Protein AF-A0A6L6E5M5-F1 (afdb_monomer_lite)

pLDDT: mean 85.0, std 8.63, range [51.59, 96.56]

Sequence (186 aa):
MIRRILALLGVLSLLAAGVWASTLSLPKLYVGGLVDSNQIEVKPRDLGLVCPGPVVRAGGASGTELGVLDRVGLAKVQARFGASVDSISGRQIGAESEKLTGLGVGFDTSKPYVFVAADESGELAQGSAMATASQLQLVNNARIKGLVGAACQKPSSEFWLVGGDTTTGRESLLLLTNPSKVDSTV

Radius of gyration: 36.44 Å; chains: 1; bounding box: 77×70×102 Å

Foldseek 3Di:
DVVVVVVVVVVVVVVVVVVVVVPPDDPPPCPDDDDPDPDDDDFDDWFKWKAQWADWQACPPPNPDHPDIAGDDWKKKKKFFAPQFPWKWKDFVVDDIDTDDDRMDIDIDRGMMMMTGDDPVSPDDHDVNGMWMKIWDQDDDPPDGDIDIDTTDTDDPDDDDDDDDDDPPDDDDDRDDDPDPDDDDD

Secondary structure (DSSP, 8-state):
-HHHHHHHHHHHHHHHHHHHHHT---------PPPP------PPPPEEEEE--SPEEEETTTT-EEEEEEE-S-EEEEEEE-TT-SEEEEEETTS--EEE-SSEEEEEESS-EEEEEE-SSS-S--STTTEEEEEEEEEESSS-EEEEEEEPBPP-S----------TT----------SSS----

Structure (mmCIF, N/CA/C/O backbone):
data_AF-A0A6L6E5M5-F1
#
_entry.id   AF-A0A6L6E5M5-F1
#
loop_
_atom_site.group_PDB
_atom_site.id
_atom_site.type_symbol
_atom_site.label_atom_id
_atom_site.label_alt_id
_atom_site.label_comp_id
_atom_site.label_asym_id
_atom_site.label_entity_id
_atom_site.label_seq_id
_atom_site.pdbx_PDB_ins_code
_atom_site.Cartn_x
_atom_site.Cartn_y
_atom_site.Cartn_z
_atom_site.occupancy
_atom_site.B_iso_or_equiv
_atom_site.auth_seq_id
_atom_site.auth_comp_id
_atom_site.auth_asym_id
_atom_site.auth_atom_id
_atom_site.pdbx_PDB_model_num
ATOM 1 N N . MET A 1 1 ? 52.607 -56.052 -74.455 1.00 61.88 1 MET A N 1
ATOM 2 C CA . MET A 1 1 ? 52.523 -54.603 -74.154 1.00 61.88 1 MET A CA 1
ATOM 3 C C . MET A 1 1 ? 51.074 -54.105 -74.038 1.00 61.88 1 MET A C 1
ATOM 5 O O . MET A 1 1 ? 50.744 -53.517 -73.021 1.00 61.88 1 MET A O 1
ATOM 9 N N . ILE A 1 2 ? 50.179 -54.408 -74.992 1.00 72.19 2 ILE A N 1
ATOM 10 C CA . ILE A 1 2 ? 48.786 -53.896 -75.050 1.00 72.19 2 ILE A CA 1
ATOM 11 C C . ILE A 1 2 ? 47.878 -54.241 -73.846 1.00 72.19 2 ILE A C 1
ATOM 13 O O . ILE A 1 2 ? 47.134 -53.385 -73.377 1.00 72.19 2 ILE A O 1
ATOM 17 N N . ARG A 1 3 ? 47.972 -55.451 -73.270 1.00 71.12 3 ARG A N 1
ATOM 18 C CA . ARG A 1 3 ? 47.112 -55.866 -72.137 1.00 71.12 3 ARG A CA 1
ATOM 19 C C . ARG A 1 3 ? 47.357 -55.076 -70.842 1.00 71.12 3 ARG A C 1
ATOM 21 O O . ARG A 1 3 ? 46.433 -54.882 -70.065 1.00 71.12 3 ARG A O 1
ATOM 28 N N . ARG A 1 4 ? 48.589 -54.599 -70.621 1.00 73.69 4 ARG A N 1
ATOM 29 C CA . ARG A 1 4 ? 48.941 -53.795 -69.434 1.00 73.69 4 ARG A CA 1
ATOM 30 C C . ARG A 1 4 ? 48.433 -52.353 -69.548 1.00 73.69 4 ARG A C 1
ATOM 32 O O . ARG A 1 4 ? 48.056 -51.769 -68.542 1.00 73.69 4 ARG A O 1
ATOM 39 N N . ILE A 1 5 ? 48.363 -51.821 -70.770 1.00 78.06 5 ILE A N 1
ATOM 40 C CA . ILE A 1 5 ? 47.841 -50.475 -71.054 1.00 78.06 5 ILE A CA 1
ATOM 41 C C . ILE A 1 5 ? 46.317 -50.435 -70.852 1.00 78.06 5 ILE A C 1
ATOM 43 O O . ILE A 1 5 ? 45.807 -49.517 -70.218 1.00 78.06 5 ILE A O 1
ATOM 47 N N . LEU A 1 6 ? 45.596 -51.469 -71.303 1.00 79.69 6 LEU A N 1
ATOM 48 C CA . LEU A 1 6 ? 44.148 -51.602 -71.081 1.00 79.69 6 LEU A CA 1
ATOM 49 C C . LEU A 1 6 ? 43.775 -51.716 -69.594 1.00 79.69 6 LEU A C 1
ATOM 51 O O . LEU A 1 6 ? 42.812 -51.090 -69.159 1.00 79.69 6 LEU A O 1
ATOM 55 N N . ALA A 1 7 ? 44.554 -52.458 -68.800 1.00 80.19 7 ALA A N 1
ATOM 56 C CA . ALA A 1 7 ? 44.326 -52.562 -67.357 1.00 80.19 7 ALA A CA 1
ATOM 57 C C . ALA A 1 7 ? 44.538 -51.218 -66.635 1.00 80.19 7 ALA A C 1
ATOM 59 O O . ALA A 1 7 ? 43.742 -50.851 -65.773 1.00 80.19 7 ALA A O 1
ATOM 60 N N . LEU A 1 8 ? 45.567 -50.455 -67.025 1.00 83.88 8 LEU A N 1
ATOM 61 C CA . LEU A 1 8 ? 45.830 -49.121 -66.477 1.00 83.88 8 LEU A CA 1
ATOM 62 C C . LEU A 1 8 ? 44.711 -48.125 -66.806 1.00 83.88 8 LEU A C 1
ATOM 64 O O . LEU A 1 8 ? 44.278 -47.396 -65.919 1.00 83.88 8 LEU A O 1
ATOM 68 N N . LEU A 1 9 ? 44.200 -48.133 -68.042 1.00 84.81 9 LEU A N 1
ATOM 69 C CA . LEU A 1 9 ? 43.066 -47.289 -68.442 1.00 84.81 9 LEU A CA 1
ATOM 70 C C . LEU A 1 9 ? 41.784 -47.633 -67.669 1.00 84.81 9 LEU A C 1
ATOM 72 O O . LEU A 1 9 ? 41.067 -46.728 -67.245 1.00 84.81 9 LEU A O 1
ATOM 76 N N . GLY A 1 10 ? 41.523 -48.922 -67.427 1.00 85.12 10 GLY A N 1
ATOM 77 C CA . GLY A 1 10 ? 40.380 -49.363 -66.625 1.00 85.12 10 GLY A CA 1
ATOM 78 C C . GLY A 1 10 ? 40.437 -48.844 -65.186 1.00 85.12 10 GLY A C 1
ATOM 79 O O . GLY A 1 10 ? 39.470 -48.258 -64.700 1.00 85.12 10 GLY A O 1
ATOM 80 N N . VAL A 1 11 ? 41.592 -48.973 -64.526 1.00 85.44 11 VAL A N 1
ATOM 81 C CA . VAL A 1 11 ? 41.786 -48.471 -63.154 1.00 85.44 11 VAL A CA 1
ATOM 82 C C . VAL A 1 11 ? 41.676 -46.946 -63.098 1.00 85.44 11 VAL A C 1
ATOM 84 O O . VAL A 1 11 ? 41.017 -46.417 -62.205 1.00 85.44 11 VAL A O 1
ATOM 87 N N . LEU A 1 12 ? 42.240 -46.234 -64.079 1.00 84.69 12 LEU A N 1
ATOM 88 C CA . LEU A 1 12 ? 42.114 -44.776 -64.167 1.00 84.69 12 LEU A CA 1
ATOM 89 C C . LEU A 1 12 ? 40.655 -44.325 -64.307 1.00 84.69 12 LEU A C 1
ATOM 91 O O . LEU A 1 12 ? 40.259 -43.351 -63.671 1.00 84.69 12 LEU A O 1
ATOM 95 N N . SER A 1 13 ? 39.843 -45.044 -65.087 1.00 81.94 13 SER A N 1
ATOM 96 C CA . SER A 1 13 ? 38.425 -44.710 -65.261 1.00 81.94 13 SER A CA 1
ATOM 97 C C . SER A 1 13 ? 37.599 -44.908 -63.983 1.00 81.94 13 SER A C 1
ATOM 99 O O . SER A 1 13 ? 36.760 -44.069 -63.661 1.00 81.94 13 SER A O 1
ATOM 101 N N . LEU A 1 14 ? 37.881 -45.960 -63.204 1.00 84.75 14 LEU A N 1
ATOM 102 C CA . LEU A 1 14 ? 37.209 -46.226 -61.927 1.00 84.75 14 LEU A CA 1
ATOM 103 C C . LEU A 1 14 ? 37.577 -45.192 -60.861 1.00 84.75 14 LEU A C 1
ATOM 105 O O . LEU A 1 14 ? 36.705 -44.719 -60.133 1.00 84.75 14 LEU A O 1
ATOM 109 N N . LEU A 1 15 ? 38.852 -44.801 -60.798 1.00 83.31 15 LEU A N 1
ATOM 110 C CA . LEU A 1 15 ? 39.303 -43.745 -59.894 1.00 83.31 15 LEU A CA 1
ATOM 111 C C . LEU A 1 15 ? 38.685 -42.394 -60.269 1.00 83.31 15 LEU A C 1
ATOM 113 O O . LEU A 1 15 ? 38.200 -41.682 -59.393 1.00 83.31 15 LEU A O 1
ATOM 117 N N . ALA A 1 16 ? 38.621 -42.070 -61.564 1.00 83.06 16 ALA A N 1
ATOM 118 C CA . ALA A 1 16 ? 37.966 -40.854 -62.036 1.00 83.06 16 ALA A CA 1
ATOM 119 C C . ALA A 1 16 ? 36.466 -40.836 -61.689 1.00 83.06 16 ALA A C 1
ATOM 121 O O . ALA A 1 16 ? 35.965 -39.820 -61.209 1.00 83.06 16 ALA A O 1
ATOM 122 N N . ALA A 1 17 ? 35.758 -41.957 -61.862 1.00 82.50 17 ALA A N 1
ATOM 123 C CA . ALA A 1 17 ? 34.340 -42.065 -61.521 1.00 82.50 17 ALA A CA 1
ATOM 124 C C . ALA A 1 17 ? 34.080 -41.925 -60.009 1.00 82.50 17 ALA A C 1
ATOM 126 O O . ALA A 1 17 ? 33.130 -41.251 -59.612 1.00 82.50 17 ALA A O 1
ATOM 127 N N . GLY A 1 18 ? 34.939 -42.501 -59.160 1.00 80.38 18 GLY A N 1
ATOM 128 C CA . GLY A 1 18 ? 34.837 -42.361 -57.703 1.00 80.38 18 GLY A CA 1
ATOM 129 C C . GLY A 1 18 ? 35.026 -40.917 -57.230 1.00 80.38 18 GLY A C 1
ATOM 130 O O . GLY A 1 18 ? 34.271 -40.434 -56.386 1.00 80.38 18 GLY A O 1
ATOM 131 N N . VAL A 1 19 ? 35.978 -40.194 -57.830 1.00 81.62 19 VAL A N 1
ATOM 132 C CA . VAL A 1 19 ? 36.187 -38.766 -57.544 1.00 81.62 19 VAL A CA 1
ATOM 133 C C . VAL A 1 19 ? 34.977 -37.942 -57.993 1.00 81.62 19 VAL A C 1
ATOM 135 O O . VAL A 1 19 ? 34.495 -37.111 -57.227 1.00 81.62 19 VAL A O 1
ATOM 138 N N . TRP A 1 20 ? 34.414 -38.217 -59.171 1.00 78.81 20 TRP A N 1
ATOM 139 C CA . TRP A 1 20 ? 33.199 -37.545 -59.652 1.00 78.81 20 TRP A CA 1
ATOM 140 C C . TRP A 1 20 ? 31.961 -37.811 -58.786 1.00 78.81 20 TRP A C 1
ATOM 142 O O . TRP A 1 20 ? 31.154 -36.913 -58.575 1.00 78.81 20 TRP A O 1
ATOM 152 N N . ALA A 1 21 ? 31.803 -39.018 -58.244 1.00 76.88 21 ALA A N 1
ATOM 153 C CA . ALA A 1 21 ? 30.700 -39.310 -57.330 1.00 76.88 21 ALA A CA 1
ATOM 154 C C . ALA A 1 21 ? 30.832 -38.540 -56.004 1.00 76.88 21 ALA A C 1
ATOM 156 O O . ALA A 1 21 ? 29.829 -38.119 -55.435 1.00 76.88 21 ALA A O 1
ATOM 157 N N . SER A 1 22 ? 32.063 -38.300 -55.537 1.00 70.69 22 SER A N 1
ATOM 158 C CA . SER A 1 22 ? 32.318 -37.543 -54.303 1.00 70.69 22 SER A CA 1
ATOM 159 C C . SER A 1 22 ? 32.068 -36.034 -54.423 1.00 70.69 22 SER A C 1
ATOM 161 O O . SER A 1 22 ? 31.885 -35.368 -53.406 1.00 70.69 22 SER A O 1
ATOM 163 N N . THR A 1 23 ? 32.017 -35.487 -55.644 1.00 73.56 23 THR A N 1
ATOM 164 C CA . THR A 1 23 ? 31.655 -34.079 -55.880 1.00 73.56 23 THR A CA 1
ATOM 165 C C . THR A 1 23 ? 30.149 -33.873 -56.041 1.00 73.56 23 THR A C 1
ATOM 167 O O . THR A 1 23 ? 29.679 -32.731 -56.028 1.00 73.56 23 THR A O 1
ATOM 170 N N . LEU A 1 24 ? 29.371 -34.957 -56.152 1.00 75.38 24 LEU A N 1
ATOM 171 C CA . LEU A 1 24 ? 27.922 -34.892 -56.274 1.00 75.38 24 LEU A CA 1
ATOM 172 C C . LEU A 1 24 ? 27.301 -34.541 -54.916 1.00 75.38 24 LEU A C 1
ATOM 174 O O . LEU A 1 24 ? 27.022 -35.389 -54.071 1.00 75.38 24 LEU A O 1
ATOM 178 N N . SER A 1 25 ? 27.100 -33.245 -54.703 1.00 70.81 25 SER A N 1
ATOM 179 C CA . SER A 1 25 ? 26.429 -32.720 -53.519 1.00 70.81 25 SER A CA 1
ATOM 180 C C . SER A 1 25 ? 24.940 -33.060 -53.588 1.00 70.81 25 SER A C 1
ATOM 182 O O . SER A 1 25 ? 24.204 -32.487 -54.391 1.00 70.81 25 SER A O 1
ATOM 184 N N . LEU A 1 26 ? 24.490 -34.004 -52.759 1.00 74.19 26 LEU A N 1
ATOM 185 C CA . LEU A 1 26 ? 23.067 -34.311 -52.597 1.00 74.19 26 LEU A CA 1
ATOM 186 C C . LEU A 1 26 ? 22.307 -33.044 -52.153 1.00 74.19 26 LEU A C 1
ATOM 188 O O . LEU A 1 26 ? 22.828 -32.283 -51.328 1.00 74.19 26 LEU A O 1
ATOM 192 N N . PRO A 1 27 ? 21.086 -32.793 -52.664 1.00 74.38 27 PRO A N 1
ATOM 193 C CA . PRO A 1 27 ? 20.286 -31.663 -52.217 1.00 74.38 27 PRO A CA 1
ATOM 194 C C . PRO A 1 27 ? 20.023 -31.804 -50.717 1.00 74.38 27 PRO A C 1
ATOM 196 O O . PRO A 1 27 ? 19.553 -32.841 -50.248 1.00 74.38 27 PRO A O 1
ATOM 199 N N . LYS A 1 28 ? 20.360 -30.762 -49.952 1.00 72.44 28 LYS A N 1
ATOM 200 C CA . LYS A 1 28 ? 20.122 -30.730 -48.508 1.00 72.44 28 LYS A CA 1
ATOM 201 C C . LYS A 1 28 ? 18.613 -30.834 -48.273 1.00 72.44 28 LYS A C 1
ATOM 203 O O . LYS A 1 28 ? 17.875 -29.906 -48.591 1.00 72.44 28 LYS A O 1
ATOM 208 N N . LEU A 1 29 ? 18.166 -31.972 -47.743 1.00 68.06 29 LEU A N 1
ATOM 209 C CA . LEU A 1 29 ? 16.787 -32.187 -47.314 1.00 68.06 29 LEU A CA 1
ATOM 210 C C . LEU A 1 29 ? 16.486 -31.220 -46.165 1.00 68.06 29 LEU A C 1
ATOM 212 O O . LEU A 1 29 ? 16.933 -31.420 -45.037 1.00 68.06 29 LEU A O 1
ATOM 216 N N . TYR A 1 30 ? 15.770 -30.141 -46.473 1.00 68.25 30 TYR A N 1
ATOM 217 C CA . TYR A 1 30 ? 15.318 -29.175 -45.481 1.00 68.25 30 TYR A CA 1
ATOM 218 C C . TYR A 1 30 ? 14.087 -29.742 -44.770 1.00 68.25 30 TYR A C 1
ATOM 220 O O . TYR A 1 30 ? 12.956 -29.601 -45.230 1.00 68.25 30 TYR A O 1
ATOM 228 N N . VAL A 1 31 ? 14.322 -30.443 -43.663 1.00 72.56 31 VAL A N 1
ATOM 229 C CA . VAL A 1 31 ? 13.274 -30.813 -42.709 1.00 72.56 31 VAL A CA 1
ATOM 230 C C . VAL A 1 31 ? 13.083 -29.592 -41.811 1.00 72.56 31 VAL A C 1
ATOM 232 O O . VAL A 1 31 ? 14.045 -29.154 -41.185 1.00 72.56 31 VAL A O 1
ATOM 235 N N . GLY A 1 32 ? 11.893 -28.984 -41.845 1.00 70.31 32 GLY A N 1
ATOM 236 C CA . GLY A 1 32 ? 11.604 -27.685 -41.225 1.00 70.31 32 GLY A CA 1
ATOM 237 C C . GLY A 1 32 ? 12.160 -27.531 -39.805 1.00 70.31 32 GLY A C 1
ATOM 238 O O . GLY A 1 32 ? 12.075 -28.449 -38.991 1.00 70.31 32 GLY A O 1
ATOM 239 N N . GLY A 1 33 ? 12.747 -26.365 -39.527 1.00 75.50 33 GLY A N 1
ATOM 240 C CA . GLY A 1 33 ? 13.247 -26.019 -38.197 1.00 75.50 33 GLY A CA 1
ATOM 241 C C . GLY A 1 33 ? 12.111 -25.752 -37.210 1.00 75.50 33 GLY A C 1
ATOM 242 O O . GLY A 1 33 ? 10.991 -25.430 -37.613 1.00 75.50 33 GLY A O 1
ATOM 243 N N . LEU A 1 34 ? 12.401 -25.866 -35.910 1.00 72.50 34 LEU A N 1
ATOM 244 C CA . LEU A 1 34 ? 11.484 -25.369 -34.888 1.00 72.50 34 LEU A CA 1
ATOM 245 C C . LEU A 1 34 ? 11.278 -23.867 -35.117 1.00 72.50 34 LEU A C 1
ATOM 247 O O . LEU A 1 34 ? 12.245 -23.123 -35.276 1.00 72.50 34 LEU A O 1
ATOM 251 N N . VAL A 1 35 ? 10.013 -23.448 -35.175 1.00 72.56 35 VAL A N 1
ATOM 252 C CA . VAL A 1 35 ? 9.637 -22.036 -35.263 1.00 72.56 35 VAL A CA 1
ATOM 253 C C . VAL A 1 35 ? 10.196 -21.335 -34.033 1.00 72.56 35 VAL A C 1
ATOM 255 O O . VAL A 1 35 ? 9.922 -21.759 -32.909 1.00 72.56 35 VAL A O 1
ATOM 258 N N . ASP A 1 36 ? 10.998 -20.297 -34.257 1.00 74.31 36 ASP A N 1
ATOM 259 C CA . ASP A 1 36 ? 11.570 -19.523 -33.166 1.00 74.31 36 ASP A CA 1
ATOM 260 C C . ASP A 1 36 ? 10.435 -18.861 -32.377 1.00 74.31 36 ASP A C 1
ATOM 262 O O . ASP A 1 36 ? 9.500 -18.285 -32.949 1.00 74.31 36 ASP A O 1
ATOM 266 N N . SER A 1 37 ? 10.465 -19.019 -31.058 1.00 76.31 37 SER A N 1
ATOM 267 C CA . SER A 1 37 ? 9.408 -18.512 -30.190 1.00 76.31 37 SER A CA 1
ATOM 268 C C . SER A 1 37 ? 9.530 -16.997 -30.126 1.00 76.31 37 SER A C 1
ATOM 270 O O . SER A 1 37 ? 10.381 -16.478 -29.410 1.00 76.31 37 SER A O 1
ATOM 272 N N . ASN A 1 38 ? 8.648 -16.281 -30.818 1.00 76.44 38 ASN A N 1
ATOM 273 C CA . ASN A 1 38 ? 8.585 -14.830 -30.713 1.00 76.44 38 ASN A CA 1
ATOM 274 C C . ASN A 1 38 ? 8.051 -14.438 -29.326 1.00 76.44 38 ASN A C 1
ATOM 276 O O . ASN A 1 38 ? 6.841 -14.454 -29.090 1.00 76.44 38 ASN A O 1
ATOM 280 N N . GLN A 1 39 ? 8.952 -14.142 -28.391 1.00 78.81 39 GLN A N 1
ATOM 281 C CA . GLN A 1 39 ? 8.580 -13.624 -27.081 1.00 78.81 39 GLN A CA 1
ATOM 282 C C . GLN A 1 39 ? 8.492 -12.105 -27.162 1.00 78.81 39 GLN A C 1
ATOM 284 O O . GLN A 1 39 ? 9.480 -11.418 -27.403 1.00 78.81 39 GLN A O 1
ATOM 289 N N . ILE A 1 40 ? 7.278 -11.588 -26.990 1.00 80.44 40 ILE A N 1
ATOM 290 C CA . ILE A 1 40 ? 7.046 -10.157 -26.833 1.00 80.44 40 ILE A CA 1
ATOM 291 C C . ILE A 1 40 ? 7.170 -9.867 -25.345 1.00 80.44 40 ILE A C 1
ATOM 293 O O . ILE A 1 40 ? 6.270 -10.184 -24.566 1.00 80.44 40 ILE A O 1
ATOM 297 N N . GLU A 1 41 ? 8.302 -9.297 -24.955 1.00 78.25 41 GLU A N 1
ATOM 298 C CA . GLU A 1 41 ? 8.494 -8.824 -23.594 1.00 78.25 41 GLU A CA 1
ATOM 299 C C . GLU A 1 41 ? 7.750 -7.500 -23.416 1.00 78.25 41 GLU A C 1
ATOM 301 O O . GLU A 1 41 ? 7.920 -6.547 -24.180 1.00 78.25 41 GLU A O 1
ATOM 306 N N . VAL A 1 42 ? 6.854 -7.471 -22.433 1.00 82.31 42 VAL A N 1
ATOM 307 C CA . VAL A 1 42 ? 6.077 -6.284 -22.089 1.00 82.31 42 VAL A CA 1
ATOM 308 C C . VAL A 1 42 ? 6.599 -5.762 -20.768 1.00 82.31 42 VAL A C 1
ATOM 310 O O . VAL A 1 42 ? 6.766 -6.519 -19.811 1.00 82.31 42 VAL A O 1
ATOM 313 N N . LYS A 1 43 ? 6.803 -4.449 -20.716 1.00 83.06 43 LYS A N 1
ATOM 314 C CA . LYS A 1 43 ? 7.229 -3.745 -19.515 1.00 83.06 43 LYS A CA 1
ATOM 315 C C . LYS A 1 43 ? 6.364 -4.128 -18.294 1.00 83.06 43 LYS A C 1
ATOM 317 O O . LYS A 1 43 ? 5.130 -4.071 -18.383 1.00 83.06 43 LYS A O 1
ATOM 322 N N . PRO A 1 44 ? 6.982 -4.443 -17.139 1.00 82.31 44 PRO A N 1
ATOM 323 C CA . PRO A 1 44 ? 6.262 -4.642 -15.890 1.00 82.31 44 PRO A CA 1
ATOM 324 C C . PRO A 1 44 ? 5.449 -3.407 -15.491 1.00 82.31 44 PRO A C 1
ATOM 326 O O . PRO A 1 44 ? 5.864 -2.265 -15.677 1.00 82.31 44 PRO A O 1
ATOM 329 N N . ARG A 1 45 ? 4.283 -3.635 -14.886 1.00 85.62 45 ARG A N 1
ATOM 330 C CA . ARG A 1 45 ? 3.487 -2.555 -14.293 1.00 85.62 45 ARG A CA 1
ATOM 331 C C . ARG A 1 45 ? 4.244 -1.906 -13.129 1.00 85.62 45 ARG A C 1
ATOM 333 O O . ARG A 1 45 ? 4.838 -2.624 -12.329 1.00 85.62 45 ARG A O 1
ATOM 340 N N . ASP A 1 46 ? 4.096 -0.590 -12.987 1.00 90.62 46 ASP A N 1
ATOM 341 C CA . ASP A 1 46 ? 4.594 0.175 -11.838 1.00 90.62 46 ASP A CA 1
ATOM 342 C C . ASP A 1 46 ? 4.208 -0.462 -10.493 1.00 90.62 46 ASP A C 1
ATOM 344 O O . ASP A 1 46 ? 3.094 -0.977 -10.304 1.00 90.62 46 ASP A O 1
ATOM 348 N N . LEU A 1 47 ? 5.129 -0.39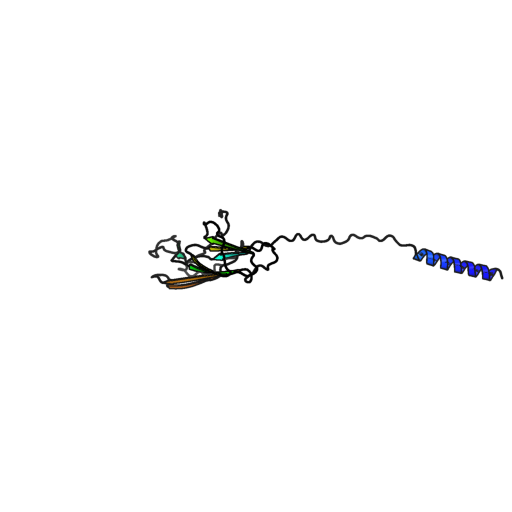5 -9.529 1.00 92.19 47 LEU A N 1
ATOM 349 C CA . LEU A 1 47 ? 4.963 -1.031 -8.231 1.00 92.19 47 LEU A CA 1
ATOM 350 C C . LEU A 1 47 ? 3.987 -0.233 -7.366 1.00 92.19 47 LEU A C 1
ATOM 352 O O . LEU A 1 47 ? 4.327 0.812 -6.813 1.00 92.19 47 LEU A O 1
ATOM 356 N N . GLY A 1 48 ? 2.775 -0.760 -7.209 1.00 92.44 48 GLY A N 1
ATOM 357 C CA . GLY A 1 48 ? 1.785 -0.241 -6.270 1.00 92.44 48 GLY A CA 1
ATOM 358 C C . GLY A 1 48 ? 1.900 -0.881 -4.885 1.00 92.44 48 GLY A C 1
ATOM 359 O O . GLY A 1 48 ? 1.963 -2.106 -4.788 1.00 92.44 48 GLY A O 1
ATOM 360 N N . LEU A 1 49 ? 1.842 -0.081 -3.818 1.00 94.62 49 LEU A N 1
ATOM 361 C CA . LEU A 1 49 ? 1.702 -0.541 -2.429 1.00 94.62 49 LEU A CA 1
ATOM 362 C C . LEU A 1 49 ? 0.487 0.113 -1.770 1.00 94.62 49 LEU A C 1
ATOM 364 O O . LEU A 1 49 ? 0.292 1.319 -1.890 1.00 94.62 49 LEU A O 1
ATOM 368 N N . VAL A 1 50 ? -0.313 -0.666 -1.040 1.00 94.38 50 VAL A N 1
ATOM 369 C CA . VAL A 1 50 ? -1.548 -0.205 -0.389 1.00 94.38 50 VAL A CA 1
ATOM 370 C C . VAL A 1 50 ? -1.457 -0.394 1.115 1.00 94.38 50 VAL A C 1
ATOM 372 O O . VAL A 1 50 ? -1.300 -1.509 1.613 1.00 94.38 50 VAL A O 1
ATOM 375 N N . CYS A 1 51 ? -1.586 0.708 1.843 1.00 95.00 51 CYS A N 1
ATOM 376 C CA . CYS A 1 51 ? -1.679 0.731 3.293 1.00 95.00 51 CYS A CA 1
ATOM 377 C C . CYS A 1 51 ? -3.162 0.718 3.710 1.00 95.00 51 CYS A C 1
ATOM 379 O O . CYS A 1 51 ? -3.915 1.568 3.226 1.00 95.00 51 CYS A O 1
ATOM 381 N N . PRO A 1 52 ? -3.596 -0.189 4.610 1.00 92.25 52 PRO A N 1
ATOM 382 C CA . PRO A 1 52 ? -5.015 -0.366 4.939 1.00 92.25 52 PRO A CA 1
ATOM 383 C C . PRO A 1 52 ? -5.679 0.837 5.633 1.00 92.25 52 PRO A C 1
ATOM 385 O O . PRO A 1 52 ? -6.905 0.941 5.651 1.00 92.25 52 PRO A O 1
ATOM 388 N N . GLY A 1 53 ? -4.892 1.764 6.184 1.00 93.25 53 GLY A N 1
ATOM 389 C CA . GLY A 1 53 ? -5.381 2.907 6.948 1.00 93.25 53 GLY A CA 1
ATOM 390 C C . GLY A 1 53 ? -5.642 2.571 8.423 1.00 93.25 53 GLY A C 1
ATOM 391 O O . GLY A 1 53 ? -5.242 1.501 8.894 1.00 93.25 53 GLY A O 1
ATOM 392 N N . PRO A 1 54 ? -6.282 3.491 9.167 1.00 92.94 54 PRO A N 1
ATOM 393 C CA . PRO A 1 54 ? -6.509 3.336 10.601 1.00 92.94 54 PRO A CA 1
ATOM 394 C C . PRO A 1 54 ? -7.370 2.135 10.986 1.00 92.94 54 PRO A C 1
ATOM 396 O O . PRO A 1 54 ? -8.189 1.659 10.198 1.00 92.94 54 PRO A O 1
ATOM 399 N N . VAL A 1 55 ? -7.237 1.725 12.250 1.00 91.75 55 VAL A N 1
ATOM 400 C CA . VAL A 1 55 ? -8.077 0.713 12.899 1.00 91.75 55 VAL A CA 1
ATOM 401 C C . VAL A 1 55 ? -9.548 1.035 12.699 1.00 91.75 55 VAL A C 1
ATOM 403 O O . VAL A 1 55 ? -9.998 2.150 12.975 1.00 91.75 55 VAL A O 1
ATOM 406 N N . VAL A 1 56 ? -10.296 0.025 12.267 1.00 90.06 56 VAL A N 1
ATOM 407 C CA . VAL A 1 56 ? -11.752 0.072 12.188 1.00 90.06 56 VAL A CA 1
ATOM 408 C C . VAL A 1 56 ? -12.335 -0.486 13.481 1.00 90.06 56 VAL A C 1
ATOM 410 O O . VAL A 1 56 ? -11.919 -1.537 13.964 1.00 90.06 56 VAL A O 1
ATOM 413 N N . ARG A 1 57 ? -13.290 0.242 14.050 1.00 87.50 57 ARG A N 1
ATOM 414 C CA . ARG A 1 57 ? -14.061 -0.143 15.228 1.00 87.50 57 ARG A CA 1
ATOM 415 C C . ARG A 1 57 ? -15.479 -0.489 14.795 1.00 87.50 57 ARG A C 1
ATOM 417 O O . ARG A 1 57 ? -16.154 0.353 14.208 1.00 87.50 57 ARG A O 1
ATOM 424 N N . ALA A 1 58 ? -15.916 -1.693 15.147 1.00 85.94 58 ALA A N 1
ATOM 425 C CA . ALA A 1 58 ? -17.316 -2.094 15.102 1.00 85.94 58 ALA A CA 1
ATOM 426 C C . ALA A 1 58 ? -18.063 -1.598 16.351 1.00 85.94 58 ALA A C 1
ATOM 428 O O . ALA A 1 58 ? -17.460 -1.416 17.414 1.00 85.94 58 ALA A O 1
ATOM 429 N N . GLY A 1 59 ? -19.369 -1.361 16.231 1.00 84.38 59 GLY A N 1
ATOM 430 C CA . GLY A 1 59 ? -20.208 -0.983 17.370 1.00 84.38 59 GLY A CA 1
ATOM 431 C C . GLY A 1 59 ? -20.375 0.525 17.586 1.00 84.38 59 GLY A C 1
ATOM 432 O O . GLY A 1 59 ? -20.956 0.919 18.595 1.00 84.38 59 GLY A O 1
ATOM 433 N N . GLY A 1 60 ? -19.841 1.384 16.710 1.00 82.81 60 GLY A N 1
ATOM 434 C CA . GLY A 1 60 ? -19.920 2.843 16.863 1.00 82.81 60 GLY A CA 1
ATOM 435 C C . GLY A 1 60 ? -19.220 3.386 18.122 1.00 82.81 60 GLY A C 1
ATOM 436 O O . GLY A 1 60 ? -18.351 2.743 18.729 1.00 82.81 60 GLY A O 1
ATOM 437 N N . ALA A 1 61 ? -19.568 4.608 18.536 1.00 80.06 61 ALA A N 1
ATOM 438 C CA . ALA A 1 61 ? -19.007 5.238 19.739 1.00 80.06 61 ALA A CA 1
ATOM 439 C C . ALA A 1 61 ? -19.532 4.606 21.040 1.00 80.06 61 ALA A C 1
ATOM 441 O O . ALA A 1 61 ? -18.834 4.645 22.054 1.00 80.06 61 ALA A O 1
ATOM 442 N N . SER A 1 62 ? -20.695 3.951 21.009 1.00 80.69 62 SER A N 1
ATOM 443 C CA . SER A 1 62 ? -21.361 3.273 22.137 1.00 80.69 62 SER A CA 1
ATOM 444 C C . SER A 1 62 ? -20.976 1.791 22.306 1.00 80.69 62 SER A C 1
ATOM 446 O O . SER A 1 62 ? -21.053 1.256 23.411 1.00 80.69 62 SER A O 1
ATOM 448 N N . GLY A 1 63 ? -20.423 1.160 21.266 1.00 78.38 63 GLY A N 1
ATOM 449 C CA . GLY A 1 63 ? -19.988 -0.244 21.259 1.00 78.38 63 GLY A CA 1
ATOM 450 C C . GLY A 1 63 ? -21.131 -1.233 21.037 1.00 78.38 63 GLY A C 1
ATOM 451 O O . GLY A 1 63 ? -20.895 -2.434 21.012 1.00 78.38 63 GLY A O 1
ATOM 452 N N . THR A 1 64 ? -22.353 -0.728 20.887 1.00 83.50 64 THR A N 1
ATOM 453 C CA . THR A 1 64 ? -23.590 -1.505 20.763 1.00 83.50 64 THR A CA 1
ATOM 454 C C . THR A 1 64 ? -24.323 -1.230 19.450 1.00 83.50 64 THR A C 1
ATOM 456 O O . THR A 1 64 ? -25.353 -1.845 19.189 1.00 83.50 64 THR A O 1
ATOM 459 N N . GLU A 1 65 ? -23.829 -0.303 18.625 1.00 83.56 65 GLU A N 1
ATOM 460 C CA . GLU A 1 65 ? -24.427 0.013 17.326 1.00 83.56 65 GLU A CA 1
ATOM 461 C C . GLU A 1 65 ? -24.078 -1.057 16.291 1.00 83.56 65 GLU A C 1
ATOM 463 O O . GLU A 1 65 ? -22.941 -1.173 15.830 1.00 83.56 65 GLU A O 1
ATOM 468 N N . LEU A 1 66 ? -25.076 -1.845 15.906 1.00 81.38 66 LEU A N 1
ATOM 469 C CA . LEU A 1 66 ? -24.917 -2.868 14.881 1.00 81.38 66 LEU A CA 1
ATOM 470 C C . LEU A 1 66 ? -24.728 -2.220 13.503 1.00 81.38 66 LEU A C 1
ATOM 472 O O . LEU A 1 66 ? -25.436 -1.282 13.144 1.00 81.38 66 LEU A O 1
ATOM 476 N N . GLY A 1 67 ? -23.778 -2.740 12.723 1.00 80.56 67 GLY A N 1
ATOM 477 C CA . GLY A 1 67 ? -23.526 -2.299 11.346 1.00 80.56 67 GLY A CA 1
ATOM 478 C C . GLY A 1 67 ? -22.733 -0.995 11.201 1.00 80.56 67 GLY A C 1
ATOM 479 O O . GLY A 1 67 ? -22.479 -0.574 10.075 1.00 80.56 67 GLY A O 1
ATOM 480 N N . VAL A 1 68 ? -22.305 -0.367 12.301 1.00 84.25 68 VAL A N 1
ATOM 481 C CA . VAL A 1 68 ? -21.479 0.849 12.256 1.00 84.25 68 VAL A CA 1
ATOM 482 C C . VAL A 1 68 ? -19.999 0.482 12.340 1.00 84.25 68 VAL A C 1
ATOM 484 O O . VAL A 1 68 ? -19.538 -0.068 13.345 1.00 84.25 68 VAL A O 1
ATOM 487 N N . LEU A 1 69 ? -19.260 0.808 11.276 1.00 86.69 69 LEU A N 1
ATOM 488 C CA . LEU A 1 69 ? -17.818 0.606 11.145 1.00 86.69 69 LEU A CA 1
ATOM 489 C C . LEU A 1 69 ? -17.120 1.956 10.963 1.00 86.69 69 LEU A C 1
ATOM 491 O O . LEU A 1 69 ? -17.142 2.535 9.878 1.00 86.69 69 LEU A O 1
ATOM 495 N N . ASP A 1 70 ? -16.445 2.421 12.013 1.00 88.38 70 ASP A N 1
ATOM 496 C CA . ASP A 1 70 ? -15.751 3.709 12.004 1.00 88.38 70 ASP A CA 1
ATOM 497 C C . ASP A 1 70 ? -14.241 3.535 12.060 1.00 88.38 70 ASP A C 1
ATOM 499 O O . ASP A 1 70 ? -13.721 2.686 12.786 1.00 88.38 70 ASP A O 1
ATOM 503 N N . ARG A 1 71 ? -13.506 4.412 11.376 1.00 89.31 71 ARG A N 1
ATOM 504 C CA . ARG A 1 71 ? -12.058 4.521 11.573 1.00 89.31 71 ARG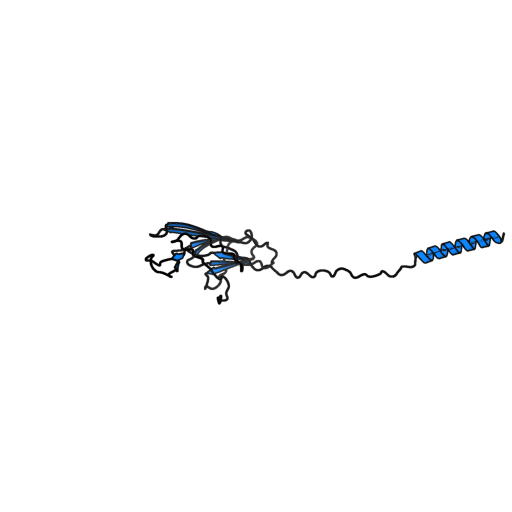 A CA 1
ATOM 505 C C . ARG A 1 71 ? -11.752 5.312 12.835 1.00 89.31 71 ARG A C 1
ATOM 507 O O . ARG A 1 71 ? -12.291 6.393 13.056 1.00 89.31 71 ARG A O 1
ATOM 514 N N . VAL A 1 72 ? -10.856 4.785 13.658 1.00 90.19 72 VAL A N 1
ATOM 515 C CA . VAL A 1 72 ? -10.453 5.412 14.915 1.00 90.19 72 VAL A CA 1
ATOM 516 C C . VAL A 1 72 ? -9.091 6.054 14.737 1.00 90.19 72 VAL A C 1
ATOM 518 O O . VAL A 1 72 ? -8.140 5.362 14.401 1.00 90.19 72 VAL A O 1
ATOM 521 N N . GLY A 1 73 ? -8.973 7.348 15.032 1.00 91.31 73 GLY A N 1
ATOM 522 C CA . GLY A 1 73 ? -7.691 8.054 15.044 1.00 91.31 73 GLY A CA 1
ATOM 523 C C . GLY A 1 73 ? -6.996 8.102 13.680 1.00 91.31 73 GLY A C 1
ATOM 524 O O . GLY A 1 73 ? -7.642 8.090 12.633 1.00 91.31 73 GLY A O 1
ATOM 525 N N . LEU A 1 74 ? -5.665 8.179 13.714 1.00 93.94 74 LEU A N 1
ATOM 526 C CA . LEU A 1 74 ? -4.805 8.256 12.537 1.00 93.94 74 LEU A CA 1
ATOM 527 C C . LEU A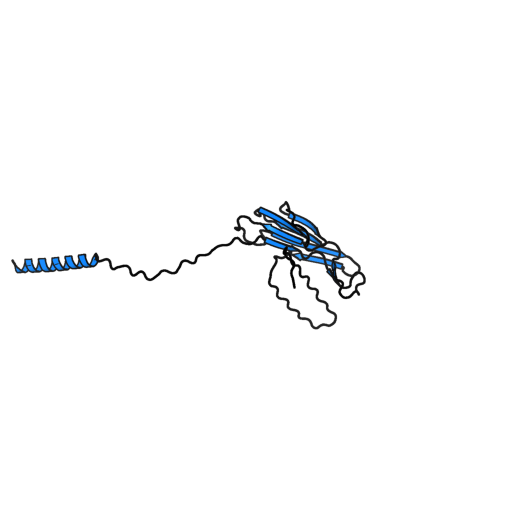 1 74 ? -3.781 7.120 12.564 1.00 93.94 74 LEU A C 1
ATOM 529 O O . LEU A 1 74 ? -3.258 6.780 13.627 1.00 93.94 74 LEU A O 1
ATOM 533 N N . ALA A 1 75 ? -3.488 6.555 11.396 1.00 95.19 75 ALA A N 1
ATOM 534 C CA . ALA A 1 75 ? -2.390 5.617 11.213 1.00 95.19 75 ALA A CA 1
ATOM 535 C C . ALA A 1 75 ? -1.162 6.368 10.707 1.00 95.19 75 ALA A C 1
ATOM 537 O O . ALA A 1 75 ? -1.260 7.146 9.760 1.00 95.19 75 ALA A O 1
ATOM 538 N N . LYS A 1 76 ? -0.005 6.099 11.309 1.00 96.56 76 LYS A N 1
ATOM 539 C CA . LYS A 1 76 ? 1.274 6.627 10.847 1.00 96.56 76 LYS A CA 1
ATOM 540 C C . LYS A 1 76 ? 1.827 5.707 9.777 1.00 96.56 76 LYS A C 1
ATOM 542 O O . LYS A 1 76 ? 2.116 4.545 10.055 1.00 96.56 76 LYS A O 1
ATOM 547 N N . VAL A 1 77 ? 1.978 6.224 8.570 1.00 96.50 77 VAL A N 1
ATOM 548 C CA . VAL A 1 77 ? 2.541 5.507 7.427 1.00 96.50 77 VAL A CA 1
ATOM 549 C C . VAL A 1 77 ? 4.004 5.889 7.287 1.00 96.50 77 VAL A C 1
ATOM 551 O O . VAL A 1 77 ? 4.365 7.050 7.460 1.00 96.50 77 VAL A O 1
ATOM 554 N N . GLN A 1 78 ? 4.842 4.906 6.985 1.00 95.81 78 GLN A N 1
ATOM 555 C CA . GLN A 1 78 ? 6.245 5.086 6.645 1.00 95.81 78 GLN A CA 1
ATOM 556 C C . GLN A 1 78 ? 6.525 4.299 5.372 1.00 95.81 78 GLN A C 1
ATOM 558 O O . GLN A 1 78 ? 6.270 3.097 5.319 1.00 95.81 78 GLN A O 1
ATOM 563 N N . ALA A 1 79 ? 7.056 4.964 4.354 1.00 95.56 79 ALA A N 1
ATOM 564 C CA . ALA A 1 79 ? 7.475 4.324 3.117 1.00 95.56 79 ALA A CA 1
ATOM 565 C C . ALA A 1 79 ? 8.924 4.675 2.792 1.00 95.56 79 ALA A C 1
ATOM 567 O O . ALA A 1 79 ? 9.419 5.751 3.132 1.00 95.56 79 ALA A O 1
ATOM 568 N N . ARG A 1 80 ? 9.605 3.735 2.147 1.00 95.50 80 ARG A N 1
ATOM 569 C CA . ARG A 1 80 ? 10.967 3.847 1.641 1.00 95.50 80 ARG A CA 1
ATOM 570 C C . ARG A 1 80 ? 10.989 3.392 0.195 1.00 95.50 80 ARG A C 1
ATOM 572 O O . ARG A 1 80 ? 10.374 2.381 -0.140 1.00 95.50 80 ARG A O 1
ATOM 579 N N . PHE A 1 81 ? 11.718 4.133 -0.624 1.00 94.25 81 PHE A N 1
ATOM 580 C CA . PHE A 1 81 ? 11.843 3.892 -2.054 1.00 94.25 81 PHE A CA 1
ATOM 581 C C . PHE A 1 81 ? 13.310 3.690 -2.420 1.00 94.25 81 PHE A C 1
ATOM 583 O O . PHE A 1 81 ? 14.201 4.297 -1.816 1.00 94.25 81 PHE A O 1
ATOM 590 N N . GLY A 1 82 ? 13.550 2.809 -3.386 1.00 91.81 82 GLY A N 1
ATOM 591 C CA . GLY A 1 82 ? 14.869 2.560 -3.946 1.00 91.81 82 GLY A CA 1
ATOM 592 C C . GLY A 1 82 ? 15.392 3.786 -4.688 1.00 91.81 82 GLY A C 1
ATOM 593 O O . GLY A 1 82 ? 14.625 4.553 -5.266 1.00 91.81 82 GLY A O 1
ATOM 594 N N . ALA A 1 83 ? 16.712 3.967 -4.690 1.00 88.56 83 ALA A N 1
ATOM 595 C CA . ALA A 1 83 ? 17.354 5.112 -5.340 1.00 88.56 83 ALA A CA 1
ATOM 596 C C . ALA A 1 83 ? 17.231 5.106 -6.875 1.00 88.56 83 ALA A C 1
ATOM 598 O O . ALA A 1 83 ? 17.439 6.139 -7.500 1.00 88.56 83 ALA A O 1
ATOM 599 N N . SER A 1 84 ? 16.913 3.954 -7.465 1.00 87.50 84 SER A N 1
ATOM 600 C CA . SER A 1 84 ? 16.764 3.762 -8.908 1.00 87.50 84 SER A CA 1
ATOM 601 C C . SER A 1 84 ? 15.336 3.981 -9.421 1.00 87.50 84 SER A C 1
ATOM 603 O O . SER A 1 84 ? 15.104 3.800 -10.605 1.00 87.50 84 SER A O 1
ATOM 605 N N . VAL A 1 85 ? 14.373 4.322 -8.558 1.00 91.00 85 VAL A N 1
ATOM 606 C CA . VAL A 1 85 ? 12.986 4.595 -8.973 1.00 91.00 85 VAL A CA 1
ATOM 607 C C . VAL A 1 85 ? 12.902 5.987 -9.608 1.00 91.00 85 VAL A C 1
ATOM 609 O O . VAL A 1 85 ? 13.312 6.966 -8.984 1.00 91.00 85 VAL A O 1
ATOM 612 N N . ASP A 1 86 ? 12.322 6.088 -10.806 1.00 91.19 86 ASP A N 1
ATOM 613 C CA . ASP A 1 86 ? 12.261 7.343 -11.572 1.00 91.19 86 ASP A CA 1
ATOM 614 C C . ASP A 1 86 ? 11.251 8.338 -10.999 1.00 91.19 86 ASP A C 1
ATOM 616 O O . ASP A 1 86 ? 11.502 9.545 -10.900 1.00 91.19 86 ASP A O 1
ATOM 620 N N . SER A 1 87 ? 10.074 7.843 -10.607 1.00 92.19 87 SER A N 1
ATOM 621 C CA . SER A 1 87 ? 9.061 8.687 -9.987 1.00 92.19 87 SER A CA 1
ATOM 622 C C . SER A 1 87 ? 8.245 7.961 -8.934 1.00 92.19 87 SER A C 1
ATOM 624 O O . SER A 1 87 ? 7.981 6.761 -9.002 1.00 92.19 87 SER A O 1
ATOM 626 N N . ILE A 1 88 ? 7.844 8.730 -7.928 1.00 94.31 88 ILE A N 1
ATOM 627 C CA . ILE A 1 88 ? 7.026 8.257 -6.825 1.00 94.31 88 ILE A CA 1
ATOM 628 C C . ILE A 1 88 ? 5.777 9.120 -6.797 1.00 94.31 88 ILE A C 1
ATOM 630 O O . ILE A 1 88 ? 5.842 10.352 -6.814 1.00 94.31 88 ILE A O 1
ATOM 634 N N . SER A 1 89 ? 4.629 8.469 -6.725 1.00 93.81 89 SER A N 1
ATOM 635 C CA . SER A 1 89 ? 3.359 9.131 -6.481 1.00 93.81 89 SER A CA 1
ATOM 636 C C . SER A 1 89 ? 2.608 8.445 -5.355 1.00 93.81 89 SER A C 1
ATOM 638 O O . SER A 1 89 ? 2.872 7.292 -5.002 1.00 93.81 89 SER A O 1
ATOM 640 N N . GLY A 1 90 ? 1.683 9.174 -4.751 1.00 93.12 90 GLY A N 1
ATOM 641 C CA . GLY A 1 90 ? 0.830 8.628 -3.722 1.00 93.12 90 GLY A CA 1
ATOM 642 C C . GLY A 1 90 ? -0.508 9.334 -3.653 1.00 93.12 90 GLY A C 1
ATOM 643 O O . GLY A 1 90 ? -0.662 10.469 -4.101 1.00 93.12 90 GLY A O 1
ATOM 644 N N . ARG A 1 91 ? -1.499 8.637 -3.099 1.00 92.62 91 ARG A N 1
ATOM 645 C CA . ARG A 1 91 ? -2.825 9.201 -2.853 1.00 92.62 91 ARG A CA 1
ATOM 646 C C . ARG A 1 91 ? -3.522 8.524 -1.691 1.00 92.62 91 ARG A C 1
ATOM 648 O O . ARG A 1 91 ? -3.346 7.332 -1.443 1.00 92.62 91 ARG A O 1
ATOM 655 N N . GLN A 1 92 ? -4.437 9.255 -1.071 1.00 91.50 92 GLN A N 1
ATOM 656 C CA . GLN A 1 92 ? -5.503 8.633 -0.294 1.00 91.50 92 GLN A CA 1
ATOM 657 C C . GLN A 1 92 ? -6.568 8.050 -1.228 1.00 91.50 92 GLN A C 1
ATOM 659 O O . GLN A 1 92 ? -6.846 8.595 -2.298 1.00 91.50 92 GLN A O 1
ATOM 664 N N . ILE A 1 93 ? -7.202 6.949 -0.822 1.00 86.81 93 ILE A N 1
ATOM 665 C CA . ILE A 1 93 ? -8.343 6.405 -1.567 1.00 86.81 93 ILE A CA 1
ATOM 666 C C . ILE A 1 93 ? -9.458 7.457 -1.651 1.00 86.81 93 ILE A C 1
ATOM 668 O O . ILE A 1 93 ? -9.916 7.982 -0.633 1.00 86.81 93 ILE A O 1
ATOM 672 N N . GLY A 1 94 ? -9.876 7.750 -2.883 1.00 83.44 94 GLY A N 1
ATOM 673 C CA . GLY A 1 94 ? -10.864 8.781 -3.215 1.00 83.44 94 GLY A CA 1
ATOM 674 C C . GLY A 1 94 ? -10.290 10.193 -3.392 1.00 83.44 94 GLY A C 1
ATOM 675 O O . GLY A 1 94 ? -11.059 11.118 -3.617 1.00 83.44 94 GLY A O 1
ATOM 676 N N . ALA A 1 95 ? -8.970 10.368 -3.290 1.00 87.81 95 ALA A N 1
ATOM 677 C CA . ALA A 1 95 ? -8.280 11.615 -3.615 1.00 87.81 95 ALA A CA 1
ATOM 678 C C . ALA A 1 95 ? -7.510 11.499 -4.941 1.00 87.81 95 ALA A C 1
ATOM 680 O O . ALA A 1 95 ? -7.281 10.388 -5.441 1.00 87.81 95 ALA A O 1
ATOM 681 N N . GLU A 1 96 ? -7.108 12.651 -5.479 1.00 87.69 96 GLU A N 1
ATOM 682 C CA . GLU A 1 96 ? -6.205 12.751 -6.627 1.00 87.69 96 GLU A CA 1
ATOM 683 C C . GLU A 1 96 ? -4.774 12.342 -6.260 1.00 87.69 96 GLU A C 1
ATOM 685 O O . GLU A 1 96 ? -4.380 12.353 -5.092 1.00 87.69 96 GLU A O 1
ATOM 690 N N . SER A 1 97 ? -4.011 11.938 -7.275 1.00 89.44 97 SER A N 1
ATOM 691 C CA . SER A 1 97 ? -2.624 11.508 -7.099 1.00 89.44 97 SER A CA 1
ATOM 692 C C . SER A 1 97 ? -1.681 12.696 -6.993 1.00 89.44 97 SER A C 1
ATOM 694 O O . SER A 1 97 ? -1.716 13.599 -7.824 1.00 89.44 97 SER A O 1
ATOM 696 N N . GLU A 1 98 ? -0.781 12.644 -6.017 1.00 91.81 98 GLU A N 1
ATOM 697 C CA . GLU A 1 98 ? 0.255 13.647 -5.800 1.00 91.81 98 GLU A CA 1
ATOM 698 C C . GLU A 1 98 ? 1.640 13.039 -6.037 1.00 91.81 98 GLU A C 1
ATOM 700 O O . GLU A 1 98 ? 1.884 11.866 -5.739 1.00 91.81 98 GLU A O 1
ATOM 705 N N . LYS A 1 99 ? 2.559 13.832 -6.595 1.00 93.06 99 LYS A N 1
ATOM 706 C CA . LYS A 1 99 ? 3.958 13.431 -6.754 1.00 93.06 99 LYS A CA 1
ATOM 707 C C . LYS A 1 99 ? 4.670 13.570 -5.413 1.00 93.06 99 LYS A C 1
ATOM 709 O O . LYS A 1 99 ? 4.674 14.644 -4.821 1.00 93.06 99 LYS A O 1
ATOM 714 N N . LEU A 1 100 ? 5.307 12.497 -4.962 1.00 91.19 100 LEU A N 1
ATOM 715 C CA . LEU A 1 100 ? 6.093 12.492 -3.735 1.00 91.19 100 LEU A CA 1
ATOM 716 C C . LEU A 1 100 ? 7.573 12.669 -4.071 1.00 91.19 100 LEU A C 1
ATOM 718 O O . LEU A 1 100 ? 8.066 12.164 -5.080 1.00 91.19 100 LEU A O 1
ATOM 722 N N . THR A 1 101 ? 8.291 13.381 -3.208 1.00 87.31 101 THR A N 1
ATOM 723 C CA . THR A 1 101 ? 9.732 13.607 -3.349 1.00 87.31 101 THR A CA 1
ATOM 724 C C . THR A 1 101 ? 10.484 13.043 -2.152 1.00 87.31 101 THR A C 1
ATOM 726 O O . THR A 1 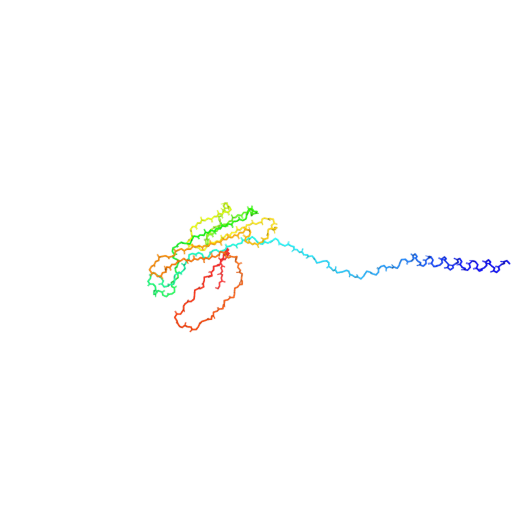101 ? 10.089 13.273 -1.010 1.00 87.31 101 THR A O 1
ATOM 729 N N . GLY A 1 102 ? 11.603 12.370 -2.417 1.00 86.56 102 GLY A N 1
ATOM 730 C CA . GLY A 1 102 ? 12.488 11.803 -1.399 1.00 86.56 102 GLY A CA 1
ATOM 731 C C . GLY A 1 102 ? 12.426 10.275 -1.310 1.00 86.56 102 GLY A C 1
ATOM 732 O O . GLY A 1 102 ? 11.437 9.646 -1.668 1.00 86.56 102 GLY A O 1
ATOM 733 N N . LEU A 1 103 ? 13.508 9.676 -0.799 1.00 87.94 103 LEU A N 1
ATOM 734 C CA . LEU A 1 103 ? 13.654 8.218 -0.644 1.00 87.94 103 LEU A CA 1
ATOM 735 C C . LEU A 1 103 ? 12.900 7.654 0.569 1.00 87.94 103 LEU A C 1
ATOM 737 O O . LEU A 1 103 ? 12.874 6.444 0.793 1.00 87.94 103 LEU A O 1
ATOM 741 N N . GLY A 1 104 ? 12.324 8.525 1.393 1.00 92.12 104 GLY A N 1
ATOM 742 C CA . GLY A 1 104 ? 11.523 8.135 2.537 1.00 92.12 104 GLY A CA 1
ATOM 743 C C . GLY A 1 104 ? 10.477 9.183 2.855 1.00 92.12 104 GLY A C 1
ATOM 744 O O . GLY A 1 104 ? 10.786 10.371 2.900 1.00 92.12 104 GLY A O 1
ATOM 745 N N . VAL A 1 105 ? 9.252 8.728 3.088 1.00 93.50 105 VAL A N 1
ATOM 746 C CA . VAL A 1 105 ? 8.109 9.580 3.419 1.00 93.50 105 VAL A CA 1
ATOM 747 C C . VAL A 1 105 ? 7.409 9.027 4.648 1.00 93.50 105 VAL A C 1
ATOM 749 O O . VAL A 1 105 ? 7.276 7.812 4.804 1.00 93.50 105 VAL A O 1
ATOM 752 N N . GLY A 1 106 ? 6.967 9.932 5.514 1.00 93.75 106 GLY A N 1
ATOM 753 C CA . GLY A 1 106 ? 6.254 9.590 6.731 1.00 93.75 106 GLY A CA 1
ATOM 754 C C . GLY A 1 106 ? 5.179 10.618 7.030 1.00 93.75 106 GLY A C 1
ATOM 755 O O . GLY A 1 106 ? 5.467 11.812 7.064 1.00 93.75 106 GLY A O 1
ATOM 756 N N . PHE A 1 107 ? 3.948 10.163 7.233 1.00 94.25 107 PHE A N 1
ATOM 757 C CA . PHE A 1 107 ? 2.800 11.026 7.505 1.00 94.25 107 PHE A CA 1
ATOM 758 C C . PHE A 1 107 ? 1.701 10.252 8.229 1.00 94.25 107 PHE A C 1
ATOM 760 O O . PHE A 1 107 ? 1.693 9.020 8.256 1.00 94.25 107 PHE A O 1
ATOM 767 N N . ASP A 1 108 ? 0.757 10.985 8.805 1.00 94.88 108 ASP A N 1
ATOM 768 C CA . ASP A 1 108 ? -0.431 10.416 9.426 1.00 94.88 108 ASP A CA 1
ATOM 769 C C . ASP A 1 108 ? -1.599 10.431 8.424 1.00 94.88 108 ASP A C 1
ATOM 771 O O . ASP A 1 108 ? -1.815 11.413 7.714 1.00 94.88 108 ASP A O 1
ATOM 775 N N . THR A 1 109 ? -2.361 9.339 8.342 1.00 92.81 109 THR A N 1
ATOM 776 C CA . THR A 1 109 ? -3.507 9.205 7.430 1.00 92.81 109 THR A CA 1
ATOM 777 C C . THR A 1 109 ? -4.760 8.740 8.162 1.00 92.81 109 THR A C 1
ATOM 779 O O . THR A 1 109 ? -4.698 7.907 9.065 1.00 92.81 109 THR A O 1
ATOM 782 N N . SER A 1 110 ? -5.918 9.254 7.745 1.00 91.75 110 SER A N 1
ATOM 783 C CA . SER A 1 110 ? -7.250 8.838 8.213 1.00 91.75 110 SER A CA 1
ATOM 784 C C . SER A 1 110 ? -7.940 7.847 7.261 1.00 91.75 110 SER A C 1
ATOM 786 O O . SER A 1 110 ? -8.994 7.288 7.574 1.00 91.75 110 SER A O 1
ATOM 788 N N . LYS A 1 111 ? -7.355 7.611 6.082 1.00 91.75 111 LYS A N 1
ATOM 789 C CA . LYS A 1 111 ? -7.872 6.735 5.020 1.00 91.75 111 LYS A CA 1
ATOM 790 C C . LYS A 1 111 ? -6.779 5.781 4.521 1.00 91.75 111 LYS A C 1
ATOM 792 O O . LYS A 1 111 ? -5.603 6.039 4.791 1.00 91.75 111 LYS A O 1
ATOM 797 N N . PRO A 1 112 ? -7.125 4.694 3.805 1.00 92.94 112 PRO A N 1
ATOM 798 C CA . PRO A 1 112 ? -6.129 3.850 3.175 1.00 92.94 112 PRO A CA 1
ATOM 799 C C . PRO A 1 112 ? -5.350 4.697 2.170 1.00 92.94 112 PRO A C 1
ATOM 801 O O . PRO A 1 112 ? -5.903 5.615 1.550 1.00 92.94 112 PRO A O 1
ATOM 804 N N . TYR A 1 113 ? -4.066 4.404 2.046 1.00 93.88 113 TYR A N 1
ATOM 805 C CA . TYR A 1 113 ? -3.142 5.175 1.226 1.00 93.88 113 TYR A CA 1
ATOM 806 C C . TYR A 1 113 ? -2.482 4.256 0.208 1.00 93.88 113 TYR A C 1
ATOM 808 O O . TYR A 1 113 ? -2.144 3.118 0.530 1.00 93.88 113 TYR A O 1
ATOM 816 N N . VAL A 1 114 ? -2.308 4.743 -1.013 1.00 94.19 114 VAL A N 1
ATOM 817 C CA . VAL A 1 114 ? -1.677 4.014 -2.111 1.00 94.19 114 VAL A CA 1
ATOM 818 C C . VAL A 1 114 ? -0.410 4.748 -2.507 1.00 94.19 114 VAL A C 1
ATOM 820 O O . VAL A 1 114 ? -0.460 5.947 -2.758 1.00 94.19 114 VAL A O 1
ATOM 823 N N . PHE A 1 115 ? 0.697 4.024 -2.588 1.00 94.50 115 PHE A N 1
ATOM 824 C CA . PHE A 1 115 ? 1.936 4.475 -3.209 1.00 94.50 115 PHE A CA 1
ATOM 825 C C . PHE A 1 115 ? 2.097 3.805 -4.565 1.00 94.50 115 PHE A C 1
ATOM 827 O O . PHE A 1 115 ? 1.729 2.640 -4.719 1.00 94.50 115 PHE A O 1
ATOM 834 N N . VAL A 1 116 ? 2.684 4.518 -5.517 1.00 93.62 116 VAL A N 1
ATOM 835 C CA . VAL A 1 116 ? 3.103 3.978 -6.807 1.00 93.62 116 VAL A CA 1
ATOM 836 C C . VAL A 1 116 ? 4.536 4.425 -7.064 1.00 93.62 116 VAL A C 1
ATOM 838 O O . VAL A 1 116 ? 4.813 5.623 -7.125 1.00 93.62 116 VAL A O 1
ATOM 841 N N . ALA A 1 117 ? 5.436 3.455 -7.187 1.00 93.75 117 ALA A N 1
ATOM 842 C CA . ALA A 1 117 ? 6.805 3.646 -7.645 1.00 93.75 117 ALA A CA 1
ATOM 843 C C . ALA A 1 117 ? 6.881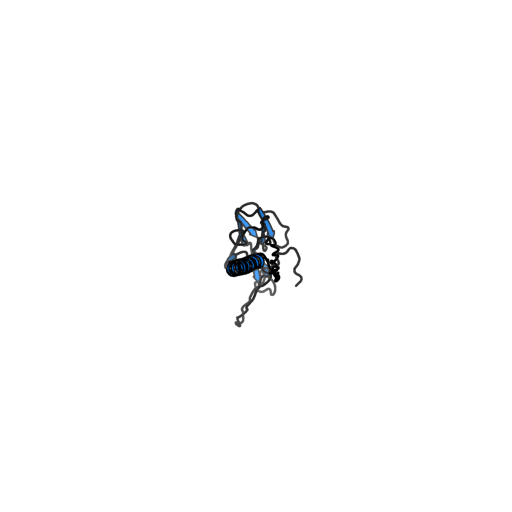 3.228 -9.115 1.00 93.75 117 ALA A C 1
ATOM 845 O O . ALA A 1 117 ? 6.691 2.052 -9.435 1.00 93.75 117 ALA A O 1
ATOM 846 N N . ALA A 1 118 ? 7.126 4.197 -9.991 1.00 91.94 118 ALA A N 1
ATOM 847 C CA . ALA A 1 118 ? 7.255 3.969 -11.420 1.00 91.94 118 ALA A CA 1
ATOM 848 C C . ALA A 1 118 ? 8.726 3.799 -11.805 1.00 91.94 118 ALA A C 1
ATOM 850 O O . ALA A 1 118 ? 9.599 4.528 -11.330 1.00 91.94 118 ALA A O 1
ATOM 851 N N . ASP A 1 119 ? 8.959 2.834 -12.683 1.00 90.56 119 ASP A N 1
ATOM 852 C CA . ASP A 1 119 ? 10.227 2.592 -13.365 1.00 90.56 119 ASP A CA 1
ATOM 853 C C . ASP A 1 119 ? 9.947 2.755 -14.852 1.00 90.56 119 ASP A C 1
ATOM 855 O O . ASP A 1 119 ? 9.185 1.975 -15.416 1.00 90.56 119 ASP A O 1
ATOM 859 N N . GLU A 1 120 ? 10.480 3.795 -15.485 1.00 85.50 120 GLU A N 1
ATOM 860 C CA . GLU A 1 120 ? 10.266 4.077 -16.901 1.00 85.50 120 GLU A CA 1
ATOM 861 C C . GLU A 1 120 ? 10.922 3.013 -17.787 1.00 85.50 120 GLU A C 1
ATOM 863 O O . GLU A 1 120 ? 10.305 2.614 -18.780 1.00 85.50 120 GLU A O 1
ATOM 868 N N . SER A 1 121 ? 12.080 2.491 -17.370 1.00 82.88 121 SER A N 1
ATOM 869 C CA . SER A 1 121 ? 12.867 1.489 -18.097 1.00 82.88 121 SER A CA 1
ATOM 870 C C . SER A 1 121 ? 12.241 0.092 -18.076 1.00 82.88 121 SER A C 1
ATOM 872 O O . SER A 1 121 ? 12.308 -0.621 -19.070 1.00 82.88 121 SER A O 1
ATOM 874 N N . GLY A 1 122 ? 11.572 -0.278 -16.979 1.00 81.12 122 GLY A N 1
ATOM 875 C CA . GLY A 1 122 ? 11.004 -1.617 -16.790 1.00 81.12 122 GLY A CA 1
ATOM 876 C C . GLY A 1 122 ? 12.035 -2.702 -16.460 1.00 81.12 122 GLY A C 1
ATOM 877 O O . GLY A 1 122 ? 11.667 -3.872 -16.382 1.00 81.12 122 GLY A O 1
ATOM 878 N N . GLU A 1 123 ? 13.295 -2.320 -16.257 1.00 82.56 123 GLU A N 1
ATOM 879 C CA . GLU A 1 123 ? 14.421 -3.218 -15.982 1.00 82.56 123 GLU A CA 1
ATOM 880 C C . GLU A 1 123 ? 14.536 -3.566 -14.487 1.00 82.56 123 GLU A C 1
ATOM 882 O O . GLU A 1 123 ? 15.237 -4.506 -14.101 1.00 82.56 123 GLU A O 1
ATOM 887 N N . LEU A 1 124 ? 13.867 -2.813 -13.602 1.00 83.19 124 LEU A N 1
ATOM 888 C CA . LEU A 1 124 ? 13.965 -3.035 -12.165 1.00 83.19 124 LEU A CA 1
ATOM 889 C C . LEU A 1 124 ? 13.117 -4.224 -11.714 1.00 83.19 124 LEU A C 1
ATOM 891 O O . LEU A 1 124 ? 11.897 -4.294 -11.904 1.00 83.19 124 LEU A O 1
ATOM 895 N N . ALA A 1 125 ? 13.777 -5.135 -10.997 1.00 84.12 125 ALA A N 1
ATOM 896 C CA . ALA A 1 125 ? 13.122 -6.247 -10.333 1.00 84.12 125 ALA A CA 1
ATOM 897 C C . ALA A 1 125 ? 12.087 -5.739 -9.315 1.00 84.12 125 ALA A C 1
ATOM 899 O O . ALA A 1 125 ? 12.415 -5.096 -8.314 1.00 84.12 125 ALA A O 1
ATOM 900 N N . GLN A 1 126 ? 10.824 -6.085 -9.559 1.00 84.75 126 GLN A N 1
ATOM 901 C CA . GLN A 1 126 ? 9.695 -5.712 -8.714 1.00 84.75 126 GLN A CA 1
ATOM 902 C C . GLN A 1 126 ? 9.815 -6.375 -7.337 1.00 84.75 126 GLN A C 1
ATOM 904 O O . GLN A 1 126 ? 9.692 -7.593 -7.207 1.00 84.75 126 GLN A O 1
ATOM 909 N N . GLY A 1 127 ? 10.026 -5.580 -6.288 1.00 86.56 127 GLY A N 1
ATOM 910 C CA . GLY A 1 127 ? 10.179 -6.108 -4.935 1.00 86.56 127 GLY A CA 1
ATOM 911 C C . GLY A 1 127 ? 10.466 -5.045 -3.882 1.00 86.56 127 GLY A C 1
ATOM 912 O O . GLY A 1 127 ? 10.366 -3.843 -4.134 1.00 86.56 127 GLY A O 1
ATOM 913 N N . SER A 1 128 ? 10.859 -5.499 -2.690 1.00 87.50 128 SER A N 1
ATOM 914 C CA . SER A 1 128 ? 11.141 -4.633 -1.536 1.00 87.50 128 SER A CA 1
ATOM 915 C C . SER A 1 128 ? 12.278 -3.635 -1.776 1.00 87.50 128 SER A C 1
ATOM 917 O O . SER A 1 128 ? 12.301 -2.583 -1.137 1.00 87.50 128 SER A O 1
ATOM 919 N N . ALA A 1 129 ? 13.189 -3.941 -2.708 1.00 88.00 129 ALA A N 1
ATOM 920 C CA . ALA A 1 129 ? 14.269 -3.049 -3.125 1.00 88.00 129 ALA A CA 1
ATOM 921 C C . ALA A 1 129 ? 13.759 -1.792 -3.852 1.00 88.00 129 ALA A C 1
ATOM 923 O O . ALA A 1 129 ? 14.360 -0.729 -3.716 1.00 88.00 129 ALA A O 1
ATOM 924 N N . MET A 1 130 ? 12.644 -1.894 -4.587 1.00 91.12 130 MET A N 1
ATOM 925 C CA . MET A 1 130 ? 12.028 -0.748 -5.262 1.00 91.12 130 MET A CA 1
ATOM 926 C C . MET A 1 130 ? 11.197 0.090 -4.297 1.00 91.12 130 MET A C 1
ATOM 928 O O . MET A 1 130 ? 11.327 1.311 -4.266 1.00 91.12 130 MET A O 1
ATOM 932 N N . ALA A 1 131 ? 10.342 -0.550 -3.500 1.00 93.62 131 ALA A N 1
ATOM 933 C CA . ALA A 1 131 ? 9.542 0.143 -2.504 1.00 93.62 131 ALA A CA 1
ATOM 934 C C . ALA A 1 131 ? 9.172 -0.783 -1.346 1.00 93.62 131 ALA A C 1
ATOM 936 O O . ALA A 1 131 ? 8.813 -1.943 -1.539 1.00 93.62 131 ALA A O 1
ATOM 937 N N . THR A 1 132 ? 9.198 -0.240 -0.134 1.00 95.06 132 THR A N 1
ATOM 938 C CA . THR A 1 132 ? 8.678 -0.887 1.071 1.00 95.06 132 THR A CA 1
ATOM 939 C C . THR A 1 132 ? 7.901 0.140 1.873 1.00 95.06 132 THR A C 1
ATOM 941 O O . THR A 1 132 ? 8.381 1.249 2.091 1.00 95.06 132 THR A O 1
ATOM 944 N N . ALA A 1 133 ? 6.716 -0.222 2.351 1.00 95.81 133 ALA A N 1
ATOM 945 C CA . ALA A 1 133 ? 5.927 0.649 3.207 1.00 95.81 133 ALA A CA 1
ATOM 946 C C . ALA A 1 133 ? 5.250 -0.140 4.324 1.00 95.81 133 ALA A C 1
ATOM 948 O O . ALA A 1 133 ? 4.889 -1.307 4.164 1.00 95.81 133 ALA A O 1
ATOM 949 N N . SER A 1 134 ? 5.076 0.504 5.468 1.00 96.00 134 SER A N 1
ATOM 950 C CA . SER A 1 134 ? 4.351 -0.032 6.609 1.00 96.00 134 SER A CA 1
ATOM 951 C C . SER A 1 134 ? 3.560 1.069 7.294 1.00 96.00 134 SER A C 1
ATOM 953 O O . SER A 1 134 ? 3.841 2.260 7.155 1.00 96.00 134 SER A O 1
ATOM 955 N N . GLN A 1 135 ? 2.545 0.659 8.038 1.00 95.94 135 GLN A N 1
ATOM 956 C CA . GLN A 1 135 ? 1.782 1.545 8.891 1.00 95.94 135 GLN A CA 1
ATOM 957 C C . GLN A 1 135 ? 1.779 1.042 10.327 1.00 95.94 135 GLN A C 1
ATOM 959 O O . GLN A 1 135 ? 1.765 -0.164 10.581 1.00 95.94 135 GLN A O 1
ATOM 964 N N . LEU A 1 136 ? 1.767 1.987 11.258 1.00 96.50 136 LEU A N 1
ATOM 965 C CA . LEU A 1 136 ? 1.704 1.759 12.691 1.00 96.50 136 LEU A CA 1
ATOM 966 C C . LEU A 1 136 ? 0.653 2.678 13.293 1.00 96.50 136 LEU A C 1
ATOM 968 O O . LEU A 1 136 ? 0.555 3.854 12.944 1.00 96.50 136 LEU A O 1
ATOM 972 N N . GLN A 1 137 ? -0.114 2.155 14.236 1.00 95.94 137 GLN A N 1
ATOM 973 C CA . GLN A 1 137 ? -1.068 2.949 14.983 1.00 95.94 137 GLN A CA 1
ATOM 974 C C . GLN A 1 137 ? -1.118 2.492 16.433 1.00 95.94 137 GLN A C 1
ATOM 976 O O . GLN A 1 137 ? -1.426 1.3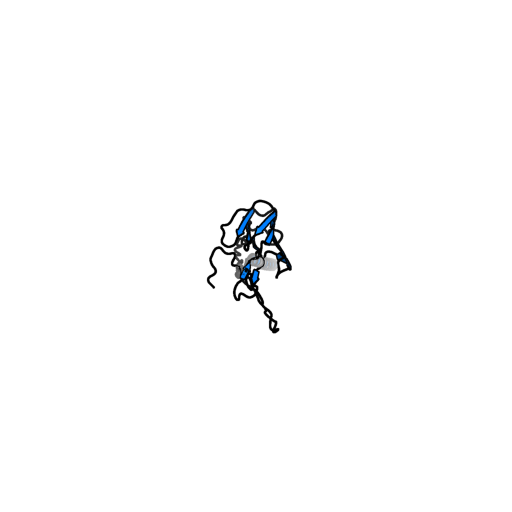40 16.729 1.00 95.94 137 GLN A O 1
ATOM 981 N N . LEU A 1 138 ? -0.866 3.430 17.342 1.00 94.94 138 LEU A N 1
ATOM 982 C CA . LEU A 1 138 ? -1.145 3.250 18.757 1.00 94.94 138 LEU A CA 1
ATOM 983 C C . LEU A 1 138 ? -2.580 3.700 19.031 1.00 94.94 138 LEU A C 1
ATOM 985 O O . LEU A 1 138 ? -2.912 4.874 18.873 1.00 94.94 138 LEU A O 1
ATOM 989 N N . VAL A 1 139 ? -3.429 2.769 19.449 1.00 93.31 139 VAL A N 1
ATOM 990 C CA . VAL A 1 139 ? -4.795 3.061 19.878 1.00 93.31 139 VAL A CA 1
ATOM 991 C C . VAL A 1 139 ? -4.832 3.047 21.397 1.00 93.31 139 VAL A C 1
ATOM 993 O O . VAL A 1 139 ? -4.400 2.086 22.029 1.00 93.31 139 VAL A O 1
ATOM 996 N N . ASN A 1 140 ? -5.346 4.119 21.993 1.00 91.12 140 ASN A N 1
ATOM 997 C CA . ASN A 1 140 ? -5.563 4.208 23.432 1.00 91.12 140 ASN A CA 1
ATOM 998 C C . ASN A 1 140 ? -6.899 4.900 23.702 1.00 91.12 140 ASN A C 1
ATOM 1000 O O . ASN A 1 140 ? -6.971 6.121 23.815 1.00 91.12 140 ASN A O 1
ATOM 1004 N N . ASN A 1 141 ? -7.973 4.118 23.762 1.00 84.56 141 ASN A N 1
ATOM 1005 C CA . ASN A 1 141 ? -9.298 4.596 24.145 1.00 84.56 141 ASN A CA 1
ATOM 1006 C C . ASN A 1 141 ? -9.975 3.601 25.102 1.00 84.56 141 ASN A C 1
ATOM 1008 O O . ASN A 1 141 ? -9.374 2.610 25.511 1.00 84.56 141 ASN A O 1
ATOM 1012 N N . ALA A 1 142 ? -11.219 3.872 25.494 1.00 84.06 142 ALA A N 1
ATOM 1013 C CA . ALA A 1 142 ? -11.940 3.047 26.463 1.00 84.06 142 ALA A CA 1
ATOM 1014 C C . ALA A 1 142 ? -12.185 1.591 26.009 1.00 84.06 142 ALA A C 1
ATOM 1016 O O . ALA A 1 142 ? -12.395 0.737 26.862 1.00 84.06 142 ALA A O 1
ATOM 1017 N N . ARG A 1 143 ? -12.156 1.297 24.699 1.00 79.88 143 ARG A N 1
ATOM 1018 C CA . ARG A 1 143 ? -12.496 -0.027 24.140 1.00 79.88 143 ARG A CA 1
ATOM 1019 C C . ARG A 1 143 ? -11.353 -0.742 23.432 1.00 79.88 143 ARG A C 1
ATOM 1021 O O . ARG A 1 143 ? -11.339 -1.963 23.387 1.00 79.88 143 ARG A O 1
ATOM 1028 N N . ILE A 1 144 ? -10.415 0.003 22.860 1.00 85.31 144 ILE A N 1
ATOM 1029 C CA . ILE A 1 144 ? -9.270 -0.530 22.128 1.00 85.31 144 ILE A CA 1
ATOM 1030 C C . ILE A 1 144 ? -8.020 0.106 22.723 1.00 85.31 144 ILE A C 1
ATOM 1032 O O . ILE A 1 144 ? -7.869 1.333 22.727 1.00 85.31 144 ILE A O 1
ATOM 1036 N N . LYS A 1 145 ? -7.125 -0.742 23.227 1.00 90.88 145 LYS A N 1
ATOM 1037 C CA . LYS A 1 145 ? -5.816 -0.346 23.739 1.00 90.88 145 LYS A CA 1
ATOM 1038 C C . LYS A 1 145 ? -4.762 -1.280 23.180 1.00 90.88 145 LYS A C 1
ATOM 1040 O O . LYS A 1 145 ? -4.811 -2.478 23.433 1.00 90.88 145 LYS A O 1
ATOM 1045 N N . GLY A 1 146 ? -3.826 -0.737 22.417 1.00 92.12 146 GLY A N 1
ATOM 1046 C CA . GLY A 1 146 ? -2.750 -1.526 21.838 1.00 92.12 146 GLY A CA 1
ATOM 1047 C C . GLY A 1 146 ? -2.088 -0.852 20.650 1.00 92.12 146 GLY A C 1
ATOM 1048 O O . GLY A 1 146 ? -2.573 0.147 20.116 1.00 92.12 146 GLY A O 1
ATOM 1049 N N . LEU A 1 147 ? -0.959 -1.422 20.248 1.00 94.06 147 LEU A N 1
ATOM 1050 C CA . LEU A 1 147 ? -0.272 -1.075 19.016 1.00 94.06 147 LEU A CA 1
ATOM 1051 C C . LEU A 1 147 ? -0.718 -2.052 17.932 1.00 94.06 147 LEU A C 1
ATOM 1053 O O . LEU A 1 147 ? -0.613 -3.263 18.110 1.00 94.06 147 LEU A O 1
ATOM 1057 N N . VAL A 1 148 ? -1.175 -1.522 16.806 1.00 92.94 148 VAL A N 1
ATOM 1058 C CA . VAL A 1 148 ? -1.371 -2.305 15.590 1.00 92.94 148 VAL A CA 1
ATOM 1059 C C . VAL A 1 148 ? -0.358 -1.875 14.542 1.00 92.94 148 VAL A C 1
ATOM 1061 O O . VAL A 1 148 ? 0.040 -0.708 14.473 1.00 92.94 148 VAL A O 1
ATOM 1064 N N . GLY A 1 149 ? 0.052 -2.823 13.713 1.00 93.25 149 GLY A N 1
ATOM 1065 C CA . GLY A 1 149 ? 0.936 -2.574 12.590 1.00 93.25 149 GLY A CA 1
ATOM 1066 C C . GLY A 1 149 ? 0.561 -3.461 11.420 1.00 93.25 149 GLY A C 1
ATOM 1067 O O . GLY A 1 149 ? 0.131 -4.596 11.609 1.00 93.25 149 GLY A O 1
ATOM 1068 N N . ALA A 1 150 ? 0.716 -2.935 10.213 1.00 92.25 150 ALA A N 1
ATOM 1069 C CA . ALA A 1 150 ? 0.535 -3.697 8.988 1.00 92.25 150 ALA A CA 1
ATOM 1070 C C . ALA A 1 150 ? 1.580 -3.261 7.963 1.00 92.25 150 ALA A C 1
ATOM 1072 O O . ALA A 1 150 ? 1.835 -2.067 7.798 1.00 92.25 150 ALA A O 1
ATOM 1073 N N . ALA A 1 151 ? 2.175 -4.221 7.260 1.00 93.38 151 ALA A N 1
ATOM 1074 C CA . ALA A 1 151 ? 2.936 -3.915 6.057 1.00 93.38 151 ALA A CA 1
ATOM 1075 C C . ALA A 1 151 ? 1.960 -3.520 4.943 1.00 93.38 151 ALA A C 1
ATOM 1077 O O . ALA A 1 151 ? 0.906 -4.144 4.793 1.00 93.38 151 ALA A O 1
ATOM 1078 N N . CYS A 1 152 ? 2.299 -2.488 4.178 1.00 94.31 152 CYS A N 1
ATOM 1079 C CA . CYS A 1 152 ? 1.523 -2.114 3.007 1.00 94.31 152 CYS A CA 1
ATOM 1080 C C . CYS A 1 152 ? 1.785 -3.149 1.912 1.00 94.31 152 CYS A C 1
ATOM 1082 O O . CYS A 1 152 ? 2.933 -3.503 1.643 1.00 94.31 152 CYS A O 1
ATOM 1084 N N . GLN A 1 153 ? 0.717 -3.669 1.320 1.00 90.94 153 GLN A N 1
ATOM 1085 C CA . GLN A 1 153 ? 0.779 -4.834 0.442 1.00 90.94 153 GLN A CA 1
ATOM 1086 C C . GLN A 1 153 ? 0.669 -4.426 -1.021 1.00 90.94 153 GLN A C 1
ATOM 1088 O O . GLN A 1 153 ? 0.003 -3.444 -1.356 1.00 90.94 153 GLN A O 1
ATOM 1093 N N . LYS A 1 154 ? 1.282 -5.215 -1.905 1.00 91.44 154 LYS A N 1
ATOM 1094 C CA . LYS A 1 154 ? 1.027 -5.104 -3.340 1.00 91.44 154 LYS A CA 1
ATOM 1095 C C . LYS A 1 154 ? -0.433 -5.500 -3.619 1.00 91.44 154 LYS A C 1
ATOM 1097 O O . LYS A 1 154 ? -0.864 -6.540 -3.119 1.00 91.44 154 LYS A O 1
ATOM 1102 N N . PRO A 1 155 ? -1.199 -4.720 -4.403 1.00 88.12 155 PRO A N 1
ATOM 1103 C CA . PRO A 1 155 ? -2.531 -5.126 -4.837 1.00 88.12 155 PRO A CA 1
ATOM 1104 C C . PRO A 1 155 ? -2.500 -6.488 -5.539 1.00 88.12 155 PRO A C 1
ATOM 1106 O O . PRO A 1 155 ? -1.718 -6.680 -6.471 1.00 88.12 155 PRO A O 1
ATOM 1109 N N . SER A 1 156 ? -3.377 -7.396 -5.120 1.00 85.38 156 SER A N 1
ATOM 1110 C CA . SER A 1 156 ? -3.642 -8.676 -5.783 1.00 85.38 156 SER A CA 1
ATOM 1111 C C . SER A 1 156 ? -5.108 -8.721 -6.207 1.00 85.38 156 SER A C 1
ATOM 1113 O O . SER A 1 156 ? -5.956 -8.095 -5.571 1.00 85.38 156 SER A O 1
ATOM 1115 N N . SER A 1 157 ? -5.402 -9.432 -7.292 1.00 81.56 157 SER A N 1
ATOM 1116 C CA . SER A 1 157 ? -6.772 -9.754 -7.709 1.00 81.56 157 SER A CA 1
ATOM 1117 C C . SER A 1 157 ? -7.299 -11.034 -7.060 1.00 81.56 157 SER A C 1
ATOM 1119 O O . SER A 1 157 ? -8.499 -11.282 -7.100 1.00 81.56 157 SER A O 1
ATOM 1121 N N . GLU A 1 158 ? -6.421 -11.838 -6.460 1.00 84.31 158 GLU A N 1
ATOM 1122 C CA . GLU A 1 158 ? -6.761 -13.138 -5.887 1.00 84.31 158 GLU A CA 1
ATOM 1123 C C . GLU A 1 158 ? -6.402 -13.190 -4.403 1.00 84.31 158 GLU A C 1
ATOM 1125 O O . GLU A 1 158 ? -5.274 -12.872 -4.008 1.00 84.31 158 GLU A O 1
ATOM 1130 N N . PHE A 1 159 ? -7.375 -13.611 -3.593 1.00 83.56 159 PHE A N 1
ATOM 1131 C CA . PHE A 1 159 ? -7.235 -13.832 -2.158 1.00 83.56 159 PHE A CA 1
ATOM 1132 C C . PHE A 1 159 ? -8.039 -15.068 -1.755 1.00 83.56 159 PHE A C 1
ATOM 1134 O O . PHE A 1 159 ? -9.191 -15.222 -2.155 1.00 83.56 159 PHE A O 1
ATOM 1141 N N . TRP A 1 160 ? -7.447 -15.918 -0.920 1.00 86.56 160 TRP A N 1
ATOM 1142 C CA . TRP A 1 160 ? -8.121 -17.071 -0.331 1.00 86.56 160 TRP A CA 1
ATOM 1143 C C . TRP A 1 160 ? -8.397 -16.778 1.138 1.00 86.56 160 TRP A C 1
ATOM 1145 O O . TRP A 1 160 ? -7.480 -16.501 1.910 1.00 86.56 160 TRP A O 1
ATOM 1155 N N . LEU A 1 161 ? -9.670 -16.822 1.519 1.00 82.88 161 LEU A N 1
ATOM 1156 C CA . LEU A 1 161 ? -10.115 -16.609 2.890 1.00 82.88 161 LEU A CA 1
ATOM 1157 C C . LEU A 1 161 ? -10.597 -17.947 3.438 1.00 82.88 161 LEU A C 1
ATOM 1159 O O . LEU A 1 161 ? -11.542 -18.531 2.914 1.00 82.88 161 LEU A O 1
ATOM 1163 N N . VAL A 1 162 ? -9.949 -18.433 4.493 1.00 85.44 162 VAL A N 1
ATOM 1164 C CA . VAL A 1 162 ? -10.365 -19.650 5.193 1.00 85.44 162 VAL A CA 1
ATOM 1165 C C . VAL A 1 162 ? -10.893 -19.237 6.558 1.00 85.44 162 VAL A C 1
ATOM 1167 O O . VAL A 1 162 ? -10.130 -18.845 7.437 1.00 85.44 162 VAL A O 1
ATOM 1170 N N . GLY A 1 163 ? -12.214 -19.283 6.716 1.00 81.00 163 GLY A N 1
ATOM 1171 C CA . GLY A 1 163 ? -12.874 -19.094 8.004 1.00 81.00 163 GLY A CA 1
ATOM 1172 C C . GLY A 1 163 ? -13.063 -20.442 8.688 1.00 81.00 163 GLY A C 1
ATOM 1173 O O . GLY A 1 163 ? -13.712 -21.323 8.133 1.00 81.00 163 GLY A O 1
ATOM 1174 N N . GLY A 1 164 ? -12.500 -20.609 9.882 1.00 71.75 164 GLY A N 1
ATOM 1175 C CA . GLY A 1 164 ? -12.616 -21.844 10.651 1.00 71.75 164 GLY A CA 1
ATOM 1176 C C . GLY A 1 164 ? -12.642 -21.556 12.141 1.00 71.75 164 GLY A C 1
ATOM 1177 O O . GLY A 1 164 ? -11.607 -21.606 12.791 1.00 71.75 164 GLY A O 1
ATOM 1178 N N . ASP A 1 165 ? -13.816 -21.233 12.674 1.00 75.69 165 ASP A N 1
ATOM 1179 C CA . ASP A 1 165 ? -14.077 -21.228 14.113 1.00 75.69 165 ASP A CA 1
ATOM 1180 C C . ASP A 1 165 ? -15.594 -21.310 14.332 1.00 75.69 165 ASP A C 1
ATOM 1182 O O . ASP A 1 165 ? -16.358 -20.612 13.666 1.00 75.69 165 ASP A O 1
ATOM 1186 N N . THR A 1 166 ? -16.041 -22.184 15.230 1.00 74.44 166 THR A N 1
ATOM 1187 C CA . THR A 1 166 ? -17.462 -22.372 15.564 1.00 74.44 166 THR A CA 1
ATOM 1188 C C . THR A 1 166 ? -17.801 -21.851 16.959 1.00 74.44 166 THR A C 1
ATOM 1190 O O . THR A 1 166 ? -18.907 -22.088 17.447 1.00 74.44 166 THR A O 1
ATOM 1193 N N . THR A 1 167 ? -16.869 -21.173 17.641 1.00 85.31 167 THR A N 1
ATOM 1194 C CA . THR A 1 167 ? -17.169 -20.562 18.940 1.00 85.31 167 THR A CA 1
ATOM 1195 C C . THR A 1 167 ? -18.144 -19.394 18.787 1.00 85.31 167 THR A C 1
ATOM 1197 O O . THR A 1 167 ? -17.925 -18.441 18.040 1.00 85.31 167 THR A O 1
ATOM 1200 N N . THR A 1 168 ? -19.252 -19.462 19.524 1.00 83.00 168 THR A N 1
ATOM 1201 C CA . THR A 1 168 ? -20.246 -18.388 19.593 1.00 83.00 168 THR A CA 1
ATOM 1202 C C . THR A 1 168 ? -19.643 -17.138 20.232 1.00 83.00 168 THR A C 1
ATOM 1204 O O . THR A 1 168 ? -18.942 -17.241 21.237 1.00 83.00 168 THR A O 1
ATOM 1207 N N . GLY A 1 169 ? -19.962 -15.959 19.694 1.00 74.94 169 GLY A N 1
ATOM 1208 C CA . GLY A 1 169 ? -19.517 -14.672 20.244 1.00 74.94 169 GLY A CA 1
ATOM 1209 C C . GLY A 1 169 ? -18.229 -14.108 19.635 1.00 74.94 169 GLY A C 1
ATOM 1210 O O . GLY A 1 169 ? -17.723 -13.106 20.132 1.00 74.94 169 GLY A O 1
ATOM 1211 N N . ARG A 1 170 ? -17.699 -14.710 18.561 1.00 72.38 170 ARG A N 1
ATOM 1212 C CA . ARG A 1 170 ? -16.633 -14.111 17.745 1.00 72.38 170 ARG A CA 1
ATOM 1213 C C . ARG A 1 170 ? -17.200 -13.327 16.568 1.00 72.38 170 ARG A C 1
ATOM 1215 O O . ARG A 1 170 ? -18.131 -13.765 15.902 1.00 72.38 170 ARG A O 1
ATOM 1222 N N . GLU A 1 171 ? -16.555 -12.206 16.279 1.00 75.19 171 GLU A N 1
ATOM 1223 C CA . GLU A 1 171 ? -16.769 -11.399 15.083 1.00 75.19 171 GLU A CA 1
ATOM 1224 C C . GLU A 1 171 ? -15.456 -11.358 14.293 1.00 75.19 171 GLU A C 1
ATOM 1226 O O . GLU A 1 171 ? -14.377 -11.210 14.873 1.00 75.19 171 GLU A O 1
ATOM 1231 N N . SER A 1 172 ? -15.536 -11.534 12.975 1.00 79.38 172 SER A N 1
ATOM 1232 C CA . SER A 1 172 ? -14.398 -11.383 12.065 1.00 79.38 172 SER A CA 1
ATOM 1233 C C . SER A 1 172 ? -14.664 -10.208 11.142 1.00 79.38 172 SER A C 1
ATOM 1235 O O . SER A 1 172 ? -15.726 -10.129 10.530 1.00 79.38 172 SER A O 1
ATOM 1237 N N . LEU A 1 173 ? -13.691 -9.307 11.031 1.00 80.19 173 LEU A N 1
ATOM 1238 C CA . LEU A 1 173 ? -13.805 -8.098 10.228 1.00 80.19 173 LEU A CA 1
ATOM 1239 C C . LEU A 1 173 ? -12.831 -8.163 9.047 1.00 80.19 173 LEU A C 1
ATOM 1241 O O . LEU A 1 173 ? -11.617 -8.240 9.240 1.00 80.19 173 LEU A O 1
ATOM 1245 N N . LEU A 1 174 ? -13.369 -8.099 7.828 1.00 84.31 174 LEU A N 1
ATOM 1246 C CA . LEU A 1 174 ? -12.599 -8.044 6.587 1.00 84.31 174 LEU A CA 1
ATOM 1247 C C . LEU A 1 174 ? -12.653 -6.630 5.999 1.00 84.31 174 LEU A C 1
ATOM 1249 O O . LEU A 1 174 ? -13.728 -6.116 5.700 1.00 84.31 174 LEU A O 1
ATOM 1253 N N . LEU A 1 175 ? -11.487 -6.010 5.800 1.00 83.38 175 LEU A N 1
ATOM 1254 C CA . LEU A 1 175 ? -11.366 -4.712 5.135 1.00 83.38 175 LEU A CA 1
ATOM 1255 C C . LEU A 1 175 ? -10.897 -4.932 3.699 1.00 83.38 175 LEU A C 1
ATOM 1257 O O . LEU A 1 175 ? -9.729 -5.234 3.463 1.00 83.38 175 LEU A O 1
ATOM 1261 N N . LEU A 1 176 ? -11.799 -4.727 2.742 1.00 84.88 176 LEU A N 1
ATOM 1262 C CA . LEU A 1 176 ? -11.480 -4.713 1.317 1.00 84.88 176 LEU A CA 1
ATOM 1263 C C . LEU A 1 176 ? -11.356 -3.266 0.851 1.00 84.88 176 LEU A C 1
ATOM 1265 O O . LEU A 1 176 ? -12.201 -2.423 1.140 1.00 84.88 176 LEU A O 1
ATOM 1269 N N . THR A 1 177 ? -10.274 -2.959 0.145 1.00 84.44 177 THR A N 1
ATOM 1270 C CA . THR A 1 177 ? -10.044 -1.638 -0.441 1.00 84.44 177 THR A CA 1
ATOM 1271 C C . THR A 1 177 ? -9.691 -1.826 -1.902 1.00 84.44 177 THR A C 1
ATOM 1273 O O . THR A 1 177 ? -8.722 -2.515 -2.205 1.00 84.44 177 THR A O 1
ATOM 1276 N N . ASN A 1 178 ? -10.450 -1.198 -2.800 1.00 86.31 178 ASN A N 1
ATOM 1277 C CA . ASN A 1 178 ? -10.094 -1.116 -4.212 1.00 86.31 178 ASN A CA 1
ATOM 1278 C C . ASN A 1 178 ? -9.130 0.072 -4.418 1.00 86.31 178 ASN A C 1
ATOM 1280 O O . ASN A 1 178 ? -9.552 1.220 -4.271 1.00 86.31 178 ASN A O 1
ATOM 1284 N N . PRO A 1 179 ? -7.845 -0.162 -4.748 1.00 85.06 179 PRO A N 1
ATOM 1285 C CA . PRO A 1 179 ? -6.890 0.919 -4.975 1.00 85.06 179 PRO A CA 1
ATOM 1286 C C . PRO A 1 179 ? -7.004 1.558 -6.365 1.00 85.06 179 PRO A C 1
ATOM 1288 O O . PRO A 1 179 ? -6.384 2.599 -6.605 1.00 85.06 179 PRO A O 1
ATOM 1291 N N . SER A 1 180 ? -7.755 0.951 -7.289 1.00 81.88 180 SER A N 1
ATOM 1292 C CA . SER A 1 180 ? -7.874 1.441 -8.661 1.00 81.88 180 SER A CA 1
ATOM 1293 C C . SER A 1 180 ? -8.654 2.760 -8.747 1.00 81.88 180 SER A C 1
ATOM 1295 O O . SER A 1 180 ? -9.266 3.220 -7.781 1.00 81.88 180 SER A O 1
ATOM 1297 N N . LYS A 1 181 ? -8.555 3.419 -9.907 1.00 70.62 181 LYS A N 1
ATOM 1298 C CA . LYS A 1 181 ? -9.268 4.673 -10.198 1.00 70.62 181 LYS A CA 1
ATOM 1299 C C . LYS A 1 181 ? -10.725 4.432 -10.613 1.00 70.62 181 LYS A C 1
ATOM 1301 O O . LYS A 1 181 ? -11.515 5.365 -10.594 1.00 70.62 181 LYS A O 1
ATOM 1306 N N . VAL A 1 182 ? -11.056 3.203 -11.006 1.00 73.38 182 VAL A N 1
ATOM 1307 C CA . VAL A 1 182 ? -12.399 2.815 -11.441 1.00 73.38 182 VAL A CA 1
ATOM 1308 C C . VAL A 1 182 ? -13.134 2.227 -10.245 1.00 73.38 182 VAL A C 1
ATOM 1310 O O . VAL A 1 182 ? -12.571 1.402 -9.520 1.00 73.38 182 VAL A O 1
ATOM 1313 N N . ASP A 1 183 ? -14.376 2.653 -10.029 1.00 61.19 183 ASP A N 1
ATOM 1314 C CA . ASP A 1 183 ? -15.205 2.105 -8.961 1.00 61.19 183 ASP A CA 1
ATOM 1315 C C . ASP A 1 183 ? -15.401 0.598 -9.153 1.00 61.19 183 ASP A C 1
ATOM 1317 O O . ASP A 1 183 ? -15.620 0.111 -10.263 1.00 61.19 183 ASP A O 1
ATOM 1321 N N . SER A 1 184 ? -15.303 -0.153 -8.054 1.00 57.00 184 SER A N 1
ATOM 1322 C CA . SER A 1 184 ? -15.617 -1.580 -8.079 1.00 57.00 184 SER A CA 1
ATOM 1323 C C . SER A 1 184 ? -17.132 -1.708 -7.996 1.00 57.00 184 SER A C 1
ATOM 1325 O O . SER A 1 184 ? -17.698 -1.515 -6.923 1.00 57.00 184 SER A O 1
ATOM 1327 N N . THR A 1 185 ? -17.798 -2.023 -9.103 1.00 55.12 185 THR A N 1
ATOM 1328 C CA . THR A 1 185 ? -19.166 -2.547 -9.051 1.00 55.12 185 THR A CA 1
ATOM 1329 C C . THR A 1 185 ? -19.083 -3.995 -8.580 1.00 55.12 185 THR A C 1
ATOM 1331 O O . THR A 1 185 ? -18.646 -4.859 -9.341 1.00 55.12 185 THR A O 1
ATOM 1334 N N . VAL A 1 186 ? -19.413 -4.229 -7.311 1.00 51.59 186 VAL A N 1
ATOM 1335 C CA . VAL A 1 186 ? -19.693 -5.560 -6.746 1.00 51.59 186 VAL A CA 1
ATOM 1336 C C . VAL A 1 186 ? -21.190 -5.802 -6.725 1.00 51.59 186 VAL A C 1
ATOM 1338 O O . VAL A 1 186 ? -21.926 -4.830 -6.444 1.00 51.59 186 VAL A O 1
#